Protein AF-A0A679J8T5-F1 (afdb_monomer)

Solvent-accessible surface area (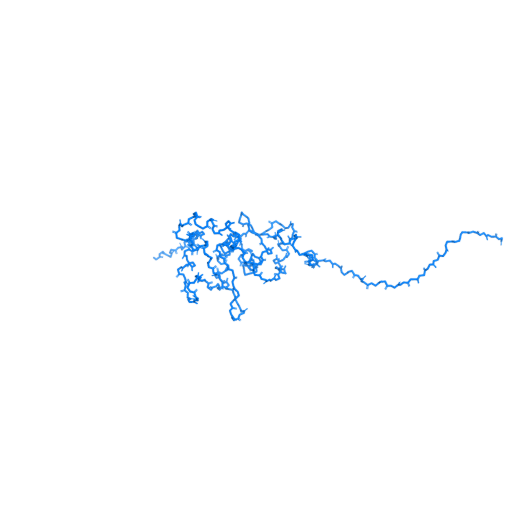backbone atoms only — not comparable to full-atom values): 11508 Å² total; per-residue (Å²): 138,82,83,74,78,74,72,78,72,79,72,47,70,58,54,50,41,39,46,34,57,69,54,55,78,88,64,75,95,88,48,36,34,34,80,48,49,71,68,56,34,34,76,39,33,49,57,52,38,51,31,37,72,69,20,26,29,41,73,41,76,37,93,85,69,83,47,47,29,45,28,45,29,74,34,26,51,30,45,48,74,66,38,54,69,64,16,48,57,46,48,74,66,63,77,41,73,75,62,46,90,72,78,71,58,60,70,74,60,24,66,53,28,33,88,89,48,92,35,46,49,46,86,41,69,68,34,36,79,42,16,71,56,50,44,49,18,37,35,42,42,47,26,40,73,57,98,62,30,36,28,52,27,74,74,48,78,77,71,50,102,61,79,60,93,71,63,91,76,60,74,85,78,84,86,75,85,80,84,89,83,88,79,83,90,77,82,87,82,83,134

Sequence (191 aa):
MRRGLAVRQKSTKLEFLKHIVASTQTGPDVFSTVMTSDDYARDHVQMICESLQLGLTRLYRNQDGYGYEVRITRAGKLLAFGEIEAAAAVLDSGRGITRLAGDPPEGALGTLLAPGSKGISLYGIAARQHAPEMIRGVATGHLSVADGVIQASRLLERGTGLGGWGDVGGLARPSSLPSSRSPRHVSARKP

pLDDT: mean 70.28, std 19.75, range [32.19, 92.38]

Mean predicted aligned error: 13.96 Å

Structure (mmCIF, N/CA/C/O backbone):
data_AF-A0A679J8T5-F1
#
_entry.id   AF-A0A679J8T5-F1
#
loop_
_atom_site.group_PDB
_atom_site.id
_atom_site.type_symbol
_atom_site.label_atom_id
_atom_site.label_alt_id
_atom_site.label_comp_id
_atom_site.label_asym_id
_atom_site.label_entity_id
_atom_site.label_seq_id
_atom_site.pdbx_PDB_ins_code
_atom_site.Cartn_x
_atom_site.Cartn_y
_atom_site.Cartn_z
_atom_site.occupancy
_atom_site.B_iso_or_equiv
_atom_site.auth_seq_id
_atom_site.auth_comp_id
_atom_site.auth_asym_id
_atom_site.auth_atom_id
_atom_site.pdbx_PDB_model_num
ATOM 1 N N . MET A 1 1 ? 25.164 27.082 18.389 1.00 35.12 1 MET A N 1
ATOM 2 C CA . MET A 1 1 ? 24.097 26.738 17.422 1.00 35.12 1 MET A CA 1
ATOM 3 C C . MET A 1 1 ? 24.284 25.296 16.959 1.00 35.12 1 MET A C 1
ATOM 5 O O . MET A 1 1 ? 25.093 25.046 16.078 1.00 35.12 1 MET A O 1
ATOM 9 N N . ARG A 1 2 ? 23.620 24.323 17.597 1.00 34.84 2 ARG A N 1
ATOM 10 C CA . ARG A 1 2 ? 23.639 22.920 17.150 1.00 34.84 2 ARG A CA 1
ATOM 11 C C . ARG A 1 2 ? 22.399 22.692 16.292 1.00 34.84 2 ARG A C 1
ATOM 13 O O . ARG A 1 2 ? 21.292 22.690 16.817 1.00 34.84 2 ARG A O 1
ATOM 20 N N . ARG A 1 3 ? 22.587 22.559 14.975 1.00 38.00 3 ARG A N 1
ATOM 21 C CA . ARG A 1 3 ? 21.550 22.060 14.064 1.00 38.00 3 ARG A CA 1
ATOM 22 C C . ARG A 1 3 ? 21.208 20.645 14.522 1.00 38.00 3 ARG A C 1
ATOM 24 O O . ARG A 1 3 ? 22.041 19.750 14.409 1.00 38.00 3 ARG A O 1
ATOM 31 N N . GLY A 1 4 ? 20.024 20.478 15.103 1.00 35.28 4 GLY A N 1
ATOM 32 C CA . GLY A 1 4 ? 19.472 19.165 15.387 1.00 35.28 4 GLY A CA 1
ATOM 33 C C . GLY A 1 4 ? 19.352 18.416 14.070 1.00 35.28 4 GLY A C 1
ATOM 34 O O . GLY A 1 4 ? 18.580 18.811 13.200 1.00 35.28 4 GLY A O 1
ATOM 35 N N . LEU A 1 5 ? 20.156 17.367 13.913 1.00 36.28 5 LEU A N 1
ATOM 36 C CA . LEU A 1 5 ? 19.861 16.282 12.992 1.00 36.28 5 LEU A CA 1
ATOM 37 C C . LEU A 1 5 ? 18.463 15.799 13.368 1.00 36.28 5 LEU A C 1
ATOM 39 O O . LEU A 1 5 ? 18.298 15.123 14.383 1.00 36.28 5 LEU A O 1
ATOM 43 N N . ALA A 1 6 ? 17.457 16.219 12.603 1.00 36.62 6 ALA A N 1
ATOM 44 C CA . ALA A 1 6 ? 16.133 15.641 12.678 1.00 36.62 6 ALA A CA 1
ATOM 45 C C . ALA A 1 6 ? 16.312 14.166 12.328 1.00 36.62 6 ALA A C 1
ATOM 47 O O . ALA A 1 6 ? 16.447 13.793 11.162 1.00 36.62 6 ALA A O 1
ATOM 48 N N . VAL A 1 7 ? 16.417 13.333 13.362 1.00 39.00 7 VAL A N 1
ATOM 49 C CA . VAL A 1 7 ? 16.260 11.893 13.241 1.00 39.00 7 VAL A CA 1
ATOM 50 C C . VAL A 1 7 ? 14.924 11.738 12.531 1.00 39.00 7 VAL A C 1
ATOM 52 O O . VAL A 1 7 ? 13.900 12.094 13.108 1.00 39.00 7 VAL A O 1
ATOM 55 N N . ARG A 1 8 ? 14.939 11.327 11.252 1.00 42.53 8 ARG A N 1
ATOM 56 C CA . ARG A 1 8 ? 13.727 10.957 10.511 1.00 42.53 8 ARG A CA 1
ATOM 57 C C . ARG A 1 8 ? 13.027 9.927 11.386 1.00 42.53 8 ARG A C 1
ATOM 59 O O . ARG A 1 8 ? 13.454 8.774 11.440 1.00 42.53 8 ARG A O 1
ATOM 66 N N . GLN A 1 9 ? 12.034 10.372 12.147 1.00 42.94 9 GLN A N 1
ATOM 67 C CA . GLN A 1 9 ? 11.269 9.515 13.027 1.00 42.94 9 GLN A CA 1
ATOM 68 C C . GLN A 1 9 ? 10.605 8.514 12.087 1.00 42.94 9 GLN A C 1
ATOM 70 O O . GLN A 1 9 ? 9.872 8.908 11.179 1.00 42.94 9 GLN A O 1
ATOM 75 N N . LYS A 1 10 ? 10.986 7.236 12.190 1.00 54.75 10 LYS A N 1
ATOM 76 C CA . LYS A 1 10 ? 10.365 6.181 11.390 1.00 54.75 10 LYS A CA 1
ATOM 77 C C . LYS A 1 10 ? 8.907 6.139 11.819 1.00 54.75 10 LYS A C 1
ATOM 79 O O . LYS A 1 10 ? 8.613 5.599 12.881 1.00 54.75 10 LYS A O 1
ATOM 84 N N . SER A 1 11 ? 8.039 6.765 11.031 1.00 60.69 11 SER A N 1
ATOM 85 C CA . SER A 1 11 ? 6.612 6.764 11.302 1.00 60.69 11 SER A CA 1
ATOM 86 C C . SER A 1 11 ? 6.136 5.317 11.305 1.00 60.69 11 SER A C 1
ATOM 88 O O . SER A 1 11 ? 6.436 4.543 10.393 1.00 60.69 11 SER A O 1
ATOM 90 N N . THR A 1 12 ? 5.464 4.917 12.375 1.00 79.81 12 THR A N 1
ATOM 91 C CA . THR A 1 12 ? 4.816 3.608 12.422 1.00 79.81 12 THR A CA 1
ATOM 92 C C . THR A 1 12 ? 3.634 3.593 11.455 1.00 79.81 12 THR A C 1
ATOM 94 O O . THR A 1 12 ? 3.041 4.628 11.153 1.00 79.81 12 THR A O 1
ATOM 97 N N . LYS A 1 13 ? 3.216 2.408 10.997 1.00 80.19 13 LYS A N 1
ATOM 98 C CA . LYS A 1 13 ? 2.017 2.269 10.150 1.00 80.19 13 LYS A CA 1
ATOM 99 C C . LYS A 1 13 ? 0.784 2.921 10.788 1.00 80.19 13 LYS A C 1
ATOM 101 O O . LYS A 1 13 ? -0.021 3.524 10.089 1.00 80.19 13 LYS A O 1
ATOM 106 N N . LEU A 1 14 ? 0.664 2.847 12.114 1.00 83.12 14 LEU A N 1
ATOM 107 C CA . LEU A 1 14 ? -0.407 3.500 12.862 1.00 83.12 14 LEU A CA 1
ATOM 108 C C . LEU A 1 14 ? -0.305 5.030 12.803 1.00 83.12 14 LEU A C 1
ATOM 110 O O . LEU A 1 14 ? -1.309 5.695 12.570 1.00 83.12 14 LEU A O 1
ATOM 114 N N . GLU A 1 15 ? 0.887 5.593 12.996 1.00 82.44 15 GLU A N 1
ATOM 115 C CA . GLU A 1 15 ? 1.118 7.038 12.871 1.00 82.44 15 GLU A CA 1
ATOM 116 C C . GLU A 1 15 ? 0.846 7.535 11.451 1.00 82.44 15 GLU A C 1
ATOM 118 O O . GLU A 1 15 ? 0.237 8.586 11.289 1.00 82.44 15 GLU A O 1
ATOM 123 N N . PHE A 1 16 ? 1.206 6.756 10.431 1.00 83.19 16 PHE A N 1
ATOM 124 C CA . PHE A 1 16 ? 0.874 7.056 9.042 1.00 83.19 16 PHE A CA 1
ATOM 125 C C . PHE A 1 16 ? -0.638 7.089 8.798 1.00 83.19 16 PHE A C 1
ATOM 127 O O . PHE A 1 16 ? -1.145 8.030 8.191 1.00 83.19 16 PHE A O 1
ATOM 134 N N . LEU A 1 17 ? -1.384 6.108 9.316 1.00 83.62 17 LEU A N 1
ATOM 135 C CA . LEU A 1 17 ? -2.846 6.110 9.213 1.00 83.62 17 LEU A CA 1
ATOM 136 C C . LEU A 1 17 ? -3.459 7.301 9.958 1.00 83.62 17 LEU A C 1
ATOM 138 O O . LEU A 1 17 ? -4.325 7.976 9.409 1.00 83.62 17 LEU A O 1
ATOM 142 N N . LYS A 1 18 ? -2.980 7.606 11.169 1.00 82.62 18 LYS A N 1
ATOM 143 C CA . LYS A 1 18 ? -3.406 8.789 11.935 1.00 82.62 18 LYS A CA 1
ATOM 144 C C . LYS A 1 18 ? -3.094 10.088 11.193 1.00 82.62 18 LYS A C 1
ATOM 146 O O . LYS A 1 18 ? -3.930 10.984 11.179 1.00 82.62 18 LYS A O 1
ATOM 151 N N . HIS A 1 19 ? -1.938 10.168 10.538 1.00 80.00 19 HIS A N 1
ATOM 152 C CA . HIS A 1 19 ? -1.570 11.299 9.697 1.00 80.00 19 HIS A CA 1
ATOM 153 C C . HIS A 1 19 ? -2.546 11.458 8.526 1.00 80.00 19 HIS A C 1
ATOM 155 O O . HIS A 1 19 ? -3.042 12.559 8.332 1.00 80.00 19 HIS A O 1
ATOM 161 N N . ILE A 1 20 ? -2.890 10.381 7.804 1.00 77.31 20 ILE A N 1
ATOM 162 C CA . ILE A 1 20 ? -3.887 10.437 6.714 1.00 77.31 20 ILE A CA 1
ATOM 163 C C . ILE A 1 20 ? -5.265 10.884 7.222 1.00 77.31 20 ILE A C 1
ATOM 165 O O . ILE A 1 20 ? -5.981 11.611 6.537 1.00 77.31 20 ILE A O 1
ATOM 169 N N . VAL A 1 21 ? -5.661 10.438 8.418 1.00 78.12 21 VAL A N 1
ATOM 170 C CA . VAL A 1 21 ? -6.915 10.880 9.044 1.00 78.12 21 VAL A CA 1
ATOM 171 C C . VAL A 1 21 ? -6.871 12.376 9.355 1.00 78.12 21 VAL A C 1
ATOM 173 O O . VAL A 1 21 ? -7.859 13.062 9.114 1.00 78.12 21 VAL A O 1
ATOM 176 N N . ALA A 1 22 ? -5.743 12.875 9.865 1.00 73.56 22 ALA A N 1
ATOM 177 C CA . ALA A 1 22 ? -5.571 14.266 10.274 1.00 73.56 22 ALA A CA 1
ATOM 178 C C . ALA A 1 22 ? -5.347 15.244 9.105 1.00 73.56 22 ALA A C 1
ATOM 180 O O . ALA A 1 22 ? -5.683 16.419 9.219 1.00 73.56 22 ALA A O 1
ATOM 181 N N . SER A 1 23 ? -4.782 14.790 7.985 1.00 65.50 23 SER A N 1
ATOM 182 C CA . SER A 1 23 ? -4.353 15.625 6.852 1.00 65.50 23 SER A CA 1
ATOM 183 C C . SER A 1 23 ? -5.476 16.049 5.894 1.00 65.50 23 SER A C 1
ATOM 185 O O . SER A 1 23 ? -5.203 16.427 4.757 1.00 65.50 23 SER A O 1
ATOM 187 N N . THR A 1 24 ? -6.740 15.959 6.297 1.00 57.00 24 THR A N 1
ATOM 188 C CA . THR A 1 24 ? -7.894 16.163 5.412 1.00 57.00 24 THR A CA 1
ATOM 189 C C . THR A 1 24 ? -7.991 17.574 4.822 1.00 57.00 24 THR A C 1
ATOM 191 O O . THR A 1 24 ? -8.198 18.540 5.553 1.00 57.00 24 THR A O 1
ATOM 194 N N . GLN A 1 25 ? -7.991 17.664 3.485 1.00 49.19 25 GLN A N 1
ATOM 195 C CA . GLN A 1 25 ? -8.663 18.724 2.724 1.00 49.19 25 GLN A CA 1
ATOM 196 C C . GLN A 1 25 ? -9.747 18.092 1.825 1.00 49.19 25 GLN A C 1
ATOM 198 O O . GLN A 1 25 ? -9.451 17.449 0.828 1.00 49.19 25 GLN A O 1
ATOM 203 N N . THR A 1 26 ? -11.000 18.253 2.266 1.00 48.56 26 THR A N 1
ATOM 204 C CA . THR A 1 26 ? -12.304 18.168 1.565 1.00 48.56 26 THR A CA 1
ATOM 205 C C . THR A 1 26 ? -12.575 17.107 0.476 1.00 48.56 26 THR A C 1
ATOM 207 O O . THR A 1 26 ? -12.096 17.185 -0.649 1.00 48.56 26 THR A O 1
ATOM 210 N N . GLY A 1 27 ? -13.542 16.235 0.791 1.00 45.44 27 GLY A N 1
ATOM 211 C CA . GLY A 1 27 ? -14.351 15.342 -0.057 1.00 45.44 27 GLY A CA 1
ATOM 212 C C . GLY A 1 27 ? -15.390 14.645 0.852 1.00 45.44 27 GLY A C 1
ATOM 213 O O . GLY A 1 27 ? -15.185 14.681 2.063 1.00 45.44 27 GLY A O 1
ATOM 214 N N . PRO A 1 28 ? -16.506 14.069 0.349 1.00 43.44 28 PRO A N 1
ATOM 215 C CA . PRO A 1 28 ? -17.665 13.674 1.170 1.00 43.44 28 PRO A CA 1
ATOM 216 C C . PRO A 1 28 ? -17.248 12.849 2.395 1.00 43.44 28 PRO A C 1
ATOM 218 O O . PRO A 1 28 ? -16.445 11.928 2.237 1.00 43.44 28 PRO A O 1
ATOM 221 N N . ASP A 1 29 ? -17.820 13.174 3.568 1.00 48.09 29 ASP A N 1
ATOM 222 C CA . ASP A 1 29 ? -17.488 12.779 4.966 1.00 48.09 29 ASP A CA 1
ATOM 223 C C . ASP A 1 29 ? -17.110 11.304 5.239 1.00 48.09 29 ASP A C 1
ATOM 225 O O . ASP A 1 29 ? -16.696 10.917 6.334 1.00 48.09 29 ASP A O 1
ATOM 229 N N . VAL A 1 30 ? -17.219 10.438 4.242 1.00 52.00 30 VAL A N 1
ATOM 230 C CA . VAL A 1 30 ? -16.973 9.005 4.320 1.00 52.00 30 VAL A CA 1
ATOM 231 C C . VAL A 1 30 ? -15.474 8.658 4.251 1.00 52.00 30 VAL A C 1
ATOM 233 O O . VAL A 1 30 ? -15.060 7.683 4.886 1.00 52.00 30 VAL A O 1
ATOM 236 N N . PHE A 1 31 ? -14.609 9.455 3.601 1.00 51.41 31 PHE A N 1
ATOM 237 C CA . PHE A 1 31 ? -13.182 9.117 3.399 1.00 51.41 31 PHE A CA 1
ATOM 238 C C . PHE A 1 31 ? -12.220 10.289 3.677 1.00 51.41 31 PHE A C 1
ATOM 240 O O . PHE A 1 31 ? -12.396 11.369 3.132 1.00 51.41 31 PHE A O 1
ATOM 247 N N . SER A 1 32 ? -11.180 10.054 4.491 1.00 55.78 32 SER A N 1
ATOM 248 C CA . SER A 1 32 ? -10.075 11.011 4.704 1.00 55.78 32 SER A CA 1
ATOM 249 C C . SER A 1 32 ? -8.983 10.779 3.662 1.00 55.78 32 SER A C 1
ATOM 251 O O . SER A 1 32 ? -8.737 9.625 3.285 1.00 55.78 32 SER A O 1
ATOM 253 N N . THR A 1 33 ? -8.336 11.844 3.189 1.00 59.12 33 THR A N 1
ATOM 254 C CA . THR A 1 33 ? -7.433 11.767 2.039 1.00 59.12 33 THR A CA 1
ATOM 255 C C . THR A 1 33 ? -6.090 12.458 2.277 1.00 59.12 33 THR A C 1
ATOM 257 O O . THR A 1 33 ? -5.983 13.426 3.029 1.00 59.12 33 THR A O 1
ATOM 260 N N . VAL A 1 34 ? -5.051 11.928 1.627 1.00 62.09 34 VAL A N 1
ATOM 261 C CA . VAL A 1 34 ? -3.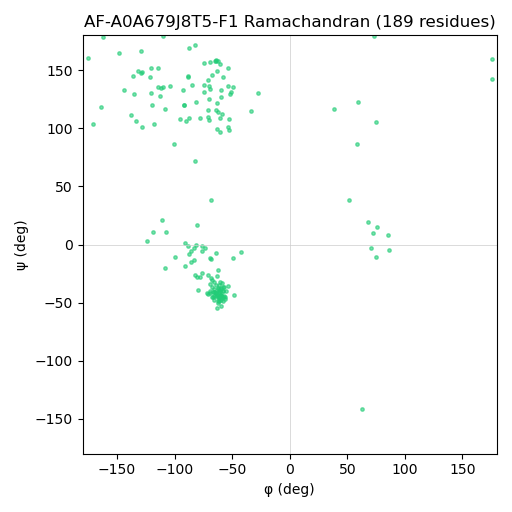758 12.586 1.419 1.00 62.09 34 VAL A CA 1
ATOM 262 C C . VAL A 1 34 ? -3.547 12.705 -0.080 1.00 62.09 34 VAL A C 1
ATOM 264 O O . VAL A 1 34 ? -3.461 11.694 -0.787 1.00 62.09 34 VAL A O 1
ATOM 267 N N . MET A 1 35 ? -3.408 13.938 -0.559 1.00 60.03 35 MET A N 1
ATOM 268 C CA . MET A 1 35 ? -2.901 14.183 -1.901 1.00 60.03 35 MET A CA 1
ATOM 269 C C . MET A 1 35 ? -1.409 13.838 -1.913 1.00 60.03 35 MET A C 1
ATOM 271 O O . MET A 1 35 ? -0.619 14.444 -1.188 1.00 60.03 35 MET A O 1
ATOM 275 N N . THR A 1 36 ? -1.012 12.825 -2.683 1.00 63.53 36 THR A N 1
ATOM 276 C CA . THR A 1 36 ? 0.391 12.405 -2.730 1.00 63.53 36 THR A CA 1
ATOM 277 C C . THR A 1 36 ? 1.104 13.167 -3.835 1.00 63.53 36 THR A C 1
ATOM 279 O O . THR A 1 36 ? 0.902 12.871 -5.011 1.00 63.53 36 THR A O 1
ATOM 282 N N . SER A 1 37 ? 1.949 14.136 -3.470 1.00 68.94 37 SER A N 1
ATOM 283 C CA . SER A 1 37 ? 3.009 14.578 -4.379 1.00 68.94 37 SER A CA 1
ATOM 284 C C . SER A 1 37 ? 3.988 13.427 -4.611 1.00 68.94 37 SER A C 1
ATOM 286 O O . SER A 1 37 ? 4.106 12.525 -3.772 1.00 68.94 37 SER A O 1
ATOM 288 N N . ASP A 1 38 ? 4.729 13.469 -5.717 1.00 73.31 38 ASP A N 1
ATOM 289 C CA . ASP A 1 38 ? 5.769 12.475 -5.977 1.00 73.31 38 ASP A CA 1
ATOM 290 C C . ASP A 1 38 ? 6.779 12.405 -4.824 1.00 73.31 38 ASP A C 1
ATOM 292 O O . ASP A 1 38 ? 7.155 11.316 -4.406 1.00 73.31 38 ASP A O 1
ATOM 296 N N . ASP A 1 39 ? 7.1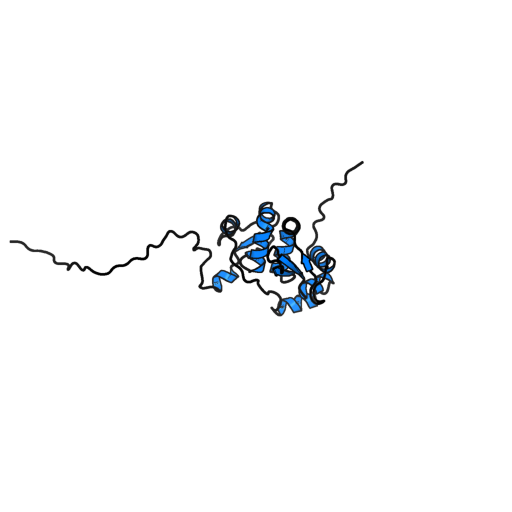68 13.539 -4.239 1.00 77.19 39 ASP A N 1
ATOM 297 C CA . ASP A 1 39 ? 8.110 13.565 -3.113 1.00 77.19 39 ASP A CA 1
ATOM 298 C C . ASP A 1 39 ? 7.547 12.895 -1.857 1.00 77.19 39 ASP A C 1
ATOM 300 O O . ASP A 1 39 ? 8.240 12.106 -1.210 1.00 77.19 39 ASP A O 1
ATOM 304 N N . TYR A 1 40 ? 6.267 13.127 -1.550 1.00 77.75 40 TYR A N 1
ATOM 305 C CA . TYR A 1 40 ? 5.603 12.437 -0.448 1.00 77.75 40 TYR A CA 1
ATOM 306 C C . TYR A 1 40 ? 5.565 10.924 -0.691 1.00 77.75 40 TYR A C 1
ATOM 308 O O . TYR A 1 40 ? 5.906 10.143 0.202 1.00 77.75 40 TYR A O 1
ATOM 316 N N . ALA A 1 41 ? 5.213 10.509 -1.914 1.00 81.19 41 ALA A N 1
ATOM 317 C CA . ALA A 1 41 ? 5.187 9.109 -2.318 1.00 81.19 41 ALA A CA 1
ATOM 318 C C . ALA A 1 41 ? 6.569 8.449 -2.190 1.00 81.19 41 ALA A C 1
ATOM 320 O O . ALA A 1 41 ? 6.668 7.351 -1.646 1.00 81.19 41 ALA A O 1
ATOM 321 N N . ARG A 1 42 ? 7.644 9.128 -2.610 1.00 84.56 42 ARG A N 1
ATOM 322 C CA . ARG A 1 42 ? 9.030 8.644 -2.472 1.00 84.56 42 ARG A CA 1
ATOM 323 C C . ARG A 1 42 ? 9.433 8.450 -1.016 1.00 84.56 42 ARG A C 1
ATOM 325 O O . ARG A 1 42 ? 10.087 7.461 -0.687 1.00 84.56 42 ARG A O 1
ATOM 332 N N . ASP A 1 43 ? 9.039 9.371 -0.143 1.00 84.19 43 ASP A N 1
ATOM 333 C CA . ASP A 1 43 ? 9.387 9.311 1.276 1.00 84.19 43 ASP A CA 1
ATOM 334 C C . ASP A 1 43 ? 8.569 8.284 2.069 1.00 84.19 43 ASP A C 1
ATOM 336 O O . ASP A 1 43 ? 9.055 7.776 3.081 1.00 84.19 43 ASP A O 1
ATOM 340 N N . HIS A 1 44 ? 7.365 7.946 1.598 1.00 85.81 44 HIS A N 1
ATOM 341 C CA . HIS A 1 44 ? 6.399 7.111 2.323 1.00 85.81 44 HIS A CA 1
ATOM 342 C C . HIS A 1 44 ? 6.046 5.809 1.584 1.00 85.81 44 HIS A C 1
ATOM 344 O O . HIS A 1 44 ? 5.129 5.101 2.004 1.00 85.81 44 HIS A O 1
ATOM 350 N N . VAL A 1 45 ? 6.785 5.456 0.522 1.00 89.12 45 VAL A N 1
ATOM 351 C CA . VAL A 1 45 ? 6.501 4.319 -0.378 1.00 89.12 45 VAL A CA 1
ATOM 352 C C . VAL A 1 45 ? 6.218 3.020 0.371 1.00 89.12 45 VAL A C 1
ATOM 354 O O . VAL A 1 45 ? 5.246 2.336 0.069 1.00 89.12 45 VAL A O 1
ATOM 357 N N . GLN A 1 46 ? 7.009 2.710 1.401 1.00 90.31 46 GLN A N 1
ATOM 358 C CA . GLN A 1 46 ? 6.829 1.501 2.198 1.00 90.31 46 GLN A CA 1
ATOM 359 C C . GLN A 1 46 ? 5.445 1.472 2.866 1.00 90.31 46 GLN A C 1
ATOM 361 O O . GLN A 1 46 ? 4.697 0.509 2.713 1.00 90.31 46 GLN A O 1
ATOM 366 N N . MET A 1 47 ? 5.086 2.537 3.587 1.00 89.25 47 MET A N 1
ATOM 367 C CA . MET A 1 47 ? 3.827 2.603 4.333 1.00 89.25 47 MET A CA 1
ATOM 368 C C . MET A 1 47 ? 2.620 2.639 3.395 1.00 89.25 47 MET A C 1
ATOM 370 O O . MET A 1 47 ? 1.604 1.999 3.674 1.00 89.25 47 MET A O 1
ATOM 374 N N . ILE A 1 48 ? 2.742 3.327 2.256 1.00 89.44 48 ILE A N 1
ATOM 375 C CA . ILE A 1 48 ? 1.698 3.360 1.229 1.00 89.44 48 ILE A CA 1
ATOM 376 C C . ILE A 1 48 ? 1.486 1.952 0.659 1.00 89.44 48 ILE A C 1
ATOM 378 O O . ILE A 1 48 ? 0.375 1.435 0.736 1.00 89.44 48 ILE A O 1
ATOM 382 N N . CYS A 1 49 ? 2.535 1.292 0.165 1.00 90.81 49 CYS A N 1
ATOM 383 C CA . CYS A 1 49 ? 2.428 -0.041 -0.430 1.00 90.81 49 CYS A CA 1
ATOM 384 C C . CYS A 1 49 ? 1.900 -1.087 0.568 1.00 90.81 49 CYS A C 1
ATOM 386 O O . CYS A 1 49 ? 0.998 -1.855 0.239 1.00 90.81 49 CYS A O 1
ATOM 388 N N . GLU A 1 50 ? 2.395 -1.096 1.808 1.00 90.56 50 GLU A N 1
ATOM 389 C CA . GLU A 1 50 ? 1.907 -2.025 2.832 1.00 90.56 50 GLU A CA 1
ATOM 390 C C . GLU A 1 50 ? 0.445 -1.758 3.222 1.00 90.56 50 GLU A C 1
ATOM 392 O O . GLU A 1 50 ? -0.328 -2.696 3.411 1.00 90.56 50 GLU A O 1
ATOM 397 N N . SER A 1 51 ? 0.042 -0.490 3.359 1.00 89.88 51 SER A N 1
ATOM 398 C CA . SER A 1 51 ? -1.343 -0.148 3.713 1.00 89.88 51 SER A CA 1
ATOM 399 C C . SER A 1 51 ? -2.334 -0.466 2.588 1.00 89.88 51 SER A C 1
ATOM 401 O O . SER A 1 51 ? -3.447 -0.905 2.883 1.00 89.88 51 SER A O 1
ATOM 403 N N . LEU A 1 52 ? -1.918 -0.324 1.323 1.00 89.38 52 LEU A N 1
ATOM 404 C CA . LEU A 1 52 ? -2.693 -0.739 0.151 1.00 89.38 52 LEU A CA 1
ATOM 405 C C . LEU A 1 52 ? -2.863 -2.261 0.104 1.00 89.38 52 LEU A C 1
ATOM 407 O O . LEU A 1 52 ? -3.983 -2.745 -0.045 1.00 89.38 52 LEU A O 1
ATOM 411 N N . GLN A 1 53 ? -1.775 -3.017 0.292 1.00 88.62 53 GLN A N 1
ATOM 412 C CA . GLN A 1 53 ? -1.796 -4.485 0.310 1.00 88.62 53 GLN A CA 1
ATOM 413 C C . GLN A 1 53 ? -2.744 -5.036 1.387 1.00 88.62 53 GLN A C 1
ATOM 415 O O . GLN A 1 53 ? -3.417 -6.041 1.165 1.00 88.62 53 GLN A O 1
ATOM 420 N N . LEU A 1 54 ? -2.805 -4.368 2.542 1.00 87.44 54 LEU A N 1
ATOM 421 C CA . LEU A 1 54 ? -3.670 -4.731 3.666 1.00 87.44 54 LEU A CA 1
ATOM 422 C C . LEU A 1 54 ? -5.107 -4.198 3.533 1.00 87.44 54 LEU A C 1
ATOM 424 O O . LEU A 1 54 ? -5.929 -4.452 4.407 1.00 87.44 54 LEU A O 1
ATOM 428 N N . GLY A 1 55 ? -5.430 -3.429 2.486 1.00 86.88 55 GLY A N 1
ATOM 429 C CA . GLY A 1 55 ? -6.757 -2.827 2.310 1.00 86.88 55 GLY A CA 1
ATOM 430 C C . GLY A 1 55 ? -7.099 -1.729 3.328 1.00 86.88 55 GLY A C 1
ATOM 431 O O . GLY A 1 55 ? -8.272 -1.396 3.517 1.00 86.88 55 GLY A O 1
ATOM 432 N N . LEU A 1 56 ? -6.095 -1.152 3.993 1.00 87.38 56 LEU A N 1
ATOM 433 C CA . LEU A 1 56 ? -6.250 -0.058 4.964 1.00 87.38 56 LEU A CA 1
ATOM 434 C C . LEU A 1 56 ? -6.345 1.306 4.279 1.00 87.38 56 LEU A C 1
ATOM 436 O O . LEU A 1 56 ? -6.948 2.240 4.806 1.00 87.38 56 LEU A O 1
ATOM 440 N N . THR A 1 57 ? -5.769 1.411 3.088 1.00 87.94 57 THR A N 1
ATOM 441 C CA . THR A 1 57 ? -5.874 2.571 2.206 1.00 87.94 57 THR A CA 1
ATOM 442 C C . THR A 1 57 ? -6.289 2.122 0.807 1.00 87.94 57 THR A C 1
ATOM 444 O O . THR A 1 57 ? -6.293 0.933 0.483 1.00 87.94 57 THR A O 1
ATOM 447 N N . ARG A 1 58 ? -6.690 3.081 -0.024 1.00 86.56 58 ARG A N 1
ATOM 448 C CA . ARG A 1 58 ? -7.006 2.906 -1.441 1.00 86.56 58 ARG A CA 1
ATOM 449 C C . ARG A 1 58 ? -6.392 4.038 -2.237 1.00 86.56 58 ARG A C 1
ATOM 451 O O . ARG A 1 58 ? -6.363 5.175 -1.775 1.00 86.56 58 ARG A O 1
ATOM 458 N N . LEU A 1 59 ? -5.954 3.719 -3.444 1.00 85.12 59 LEU A N 1
ATOM 459 C CA . LEU A 1 59 ? -5.471 4.704 -4.394 1.00 85.12 59 LEU A CA 1
ATOM 460 C C . LEU A 1 59 ? -6.634 5.135 -5.293 1.00 85.12 59 LEU A C 1
ATOM 462 O O . LEU A 1 59 ? -7.367 4.287 -5.794 1.00 85.12 59 LEU A O 1
ATOM 466 N N . TYR A 1 60 ? -6.802 6.436 -5.492 1.00 80.38 60 TYR A N 1
ATOM 467 C CA . TYR A 1 60 ? -7.757 7.019 -6.431 1.00 80.38 60 TYR A CA 1
ATOM 468 C C . TYR A 1 60 ? -7.003 7.875 -7.437 1.00 80.38 60 TYR A C 1
ATOM 470 O O . TYR A 1 60 ? -6.020 8.528 -7.094 1.00 80.38 60 TYR A O 1
ATOM 478 N N . ARG A 1 61 ? -7.457 7.879 -8.689 1.00 74.06 61 ARG A N 1
ATOM 479 C CA . ARG A 1 61 ? -6.941 8.818 -9.684 1.00 74.06 61 ARG A CA 1
ATOM 480 C C . ARG A 1 61 ? -7.514 10.202 -9.379 1.00 74.06 61 ARG A C 1
ATOM 482 O O . ARG A 1 61 ? -8.721 10.317 -9.165 1.00 74.06 61 ARG A O 1
ATOM 489 N N . ASN A 1 62 ? -6.662 11.224 -9.339 1.00 70.56 62 ASN A N 1
ATOM 490 C CA . ASN A 1 62 ? -7.124 12.602 -9.192 1.00 70.56 62 ASN A CA 1
ATOM 491 C C . ASN A 1 62 ? -7.989 12.995 -10.409 1.00 70.56 62 ASN A C 1
ATOM 493 O O . ASN A 1 62 ? -7.758 12.497 -11.514 1.00 70.56 62 ASN A O 1
ATOM 497 N N . GLN A 1 63 ? -8.967 13.881 -10.210 1.00 64.88 63 GLN A N 1
ATOM 498 C CA . GLN A 1 63 ? -9.888 14.359 -11.249 1.00 64.88 63 GLN A CA 1
ATOM 499 C C . GLN A 1 63 ? -9.143 15.016 -12.418 1.00 64.88 63 GLN A C 1
ATOM 501 O O . GLN A 1 63 ? -9.528 14.829 -13.569 1.00 64.88 63 GLN A O 1
ATOM 506 N N . ASP A 1 64 ? -8.016 15.670 -12.134 1.00 62.78 64 ASP A N 1
ATOM 507 C CA . ASP A 1 64 ? -7.169 16.311 -13.145 1.00 62.78 64 ASP A CA 1
ATOM 508 C C . ASP A 1 64 ? -6.321 15.311 -13.949 1.00 62.78 64 ASP A C 1
ATOM 510 O O . ASP A 1 64 ? -5.615 15.688 -14.877 1.00 62.78 64 ASP A O 1
ATOM 514 N N . GLY A 1 65 ? -6.333 14.022 -13.595 1.00 56.97 65 GLY A N 1
ATOM 515 C CA . GLY A 1 65 ? -5.639 12.961 -14.329 1.00 56.97 65 GLY A CA 1
ATOM 516 C C . GLY A 1 65 ? -4.115 12.912 -14.157 1.00 56.97 65 GLY A C 1
ATOM 517 O O . GLY A 1 65 ? -3.525 11.894 -14.530 1.00 56.97 65 GLY A O 1
ATOM 518 N N . TYR A 1 66 ? -3.504 13.940 -13.556 1.00 54.69 66 TYR A N 1
ATOM 519 C CA . TYR A 1 66 ? -2.049 14.102 -13.382 1.00 54.69 66 TYR A CA 1
ATOM 520 C C . TYR A 1 66 ? -1.472 13.523 -12.081 1.00 54.69 66 TYR A C 1
ATOM 522 O O . TYR A 1 66 ? -0.274 13.634 -11.841 1.00 54.69 66 TYR A O 1
ATOM 530 N N . GLY A 1 67 ? -2.287 12.897 -11.229 1.00 67.50 67 GLY A N 1
ATOM 531 C CA . GLY A 1 67 ? -1.807 12.372 -9.953 1.00 67.50 67 GLY A CA 1
ATOM 532 C C . GLY A 1 67 ? -2.734 11.349 -9.316 1.00 67.50 67 GLY A C 1
ATOM 533 O O . GLY A 1 67 ? -3.809 11.035 -9.836 1.00 67.50 67 GLY A O 1
ATOM 534 N N . TYR A 1 68 ? -2.298 10.841 -8.168 1.00 72.12 68 TYR A N 1
ATOM 535 C CA . TYR A 1 68 ? -3.054 9.903 -7.353 1.00 72.12 68 TYR A CA 1
ATOM 536 C C . TYR A 1 68 ? -3.301 10.480 -5.965 1.00 72.12 68 TYR A C 1
ATOM 538 O O . TYR A 1 68 ? -2.532 11.288 -5.448 1.00 72.12 68 TYR A O 1
ATOM 546 N N . GLU A 1 69 ? -4.393 10.039 -5.366 1.00 79.94 69 GLU A N 1
ATOM 547 C CA . GLU A 1 69 ? -4.784 10.371 -4.010 1.00 79.94 69 GLU A CA 1
ATOM 548 C C . GLU A 1 69 ? -4.876 9.081 -3.199 1.00 79.94 69 GLU A C 1
ATOM 550 O O . GLU A 1 69 ? -5.514 8.110 -3.618 1.00 79.94 69 GLU A O 1
ATOM 555 N N . VAL A 1 70 ? -4.239 9.061 -2.029 1.00 82.69 70 VAL A N 1
ATOM 556 C CA . VAL A 1 70 ? -4.357 7.948 -1.087 1.00 82.69 70 VAL A CA 1
ATOM 557 C C . VAL A 1 70 ? -5.490 8.271 -0.124 1.00 82.69 70 VAL A C 1
ATOM 559 O O . VAL A 1 70 ? -5.448 9.263 0.601 1.00 82.69 70 VAL A O 1
ATOM 562 N N . ARG A 1 71 ? -6.515 7.421 -0.102 1.00 83.50 71 ARG A N 1
ATOM 563 C CA . ARG A 1 71 ? -7.678 7.549 0.782 1.00 83.50 71 ARG A CA 1
ATOM 564 C C . ARG A 1 71 ? -7.685 6.433 1.812 1.00 83.50 71 ARG A C 1
ATOM 566 O O . ARG A 1 71 ? -7.488 5.270 1.463 1.00 83.50 71 ARG A O 1
ATOM 573 N N . ILE A 1 72 ? -7.943 6.757 3.073 1.00 85.31 72 ILE A N 1
ATOM 574 C CA . ILE A 1 72 ? -8.052 5.743 4.128 1.00 85.31 72 ILE A CA 1
ATOM 575 C C . ILE A 1 72 ? -9.379 4.985 4.011 1.00 85.31 72 ILE A C 1
ATOM 577 O O . ILE A 1 72 ? -10.423 5.588 3.768 1.00 85.31 72 ILE A O 1
ATOM 581 N N . THR A 1 73 ? -9.369 3.662 4.178 1.00 85.31 73 THR A N 1
ATOM 582 C CA . THR A 1 73 ? -10.596 2.850 4.182 1.00 85.31 73 THR A CA 1
ATOM 583 C C . THR A 1 73 ? -11.267 2.868 5.552 1.00 85.31 73 THR A C 1
ATOM 585 O O . THR A 1 73 ? -10.697 3.336 6.536 1.00 85.31 73 THR A O 1
ATOM 588 N N . ARG A 1 74 ? -12.479 2.305 5.652 1.00 85.62 74 ARG A N 1
ATOM 589 C CA . ARG A 1 74 ? -13.142 2.109 6.951 1.00 85.62 74 ARG A CA 1
ATOM 590 C C . ARG A 1 74 ? -12.270 1.294 7.914 1.00 85.62 74 ARG A C 1
ATOM 592 O O . ARG A 1 74 ? -12.118 1.701 9.057 1.00 85.62 74 ARG A O 1
ATOM 599 N N . ALA A 1 75 ? -11.670 0.197 7.448 1.00 87.00 75 ALA A N 1
ATOM 600 C CA . ALA A 1 75 ? -10.759 -0.609 8.264 1.00 87.00 75 ALA A CA 1
ATOM 601 C C . ALA A 1 75 ? -9.538 0.206 8.721 1.00 87.00 75 ALA A C 1
ATOM 603 O O . ALA A 1 75 ? -9.186 0.177 9.896 1.00 87.00 75 ALA A O 1
ATOM 604 N N . GLY A 1 76 ? -8.943 0.997 7.819 1.00 88.31 76 GLY A N 1
ATOM 605 C CA . GLY A 1 76 ? -7.842 1.897 8.169 1.00 88.31 76 GLY A CA 1
ATOM 606 C C . GLY A 1 76 ? -8.227 2.931 9.231 1.00 88.31 76 GL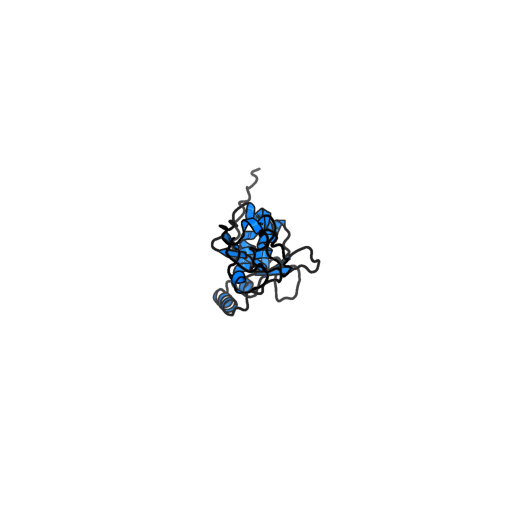Y A C 1
ATOM 607 O O . GLY A 1 76 ? -7.464 3.137 10.172 1.00 88.31 76 GLY A O 1
ATOM 608 N N . LYS A 1 77 ? -9.416 3.545 9.123 1.00 87.56 77 LYS A N 1
ATOM 609 C CA . LYS A 1 77 ? -9.932 4.495 10.126 1.00 87.56 77 LYS A CA 1
ATOM 610 C C . LYS A 1 77 ? -10.103 3.828 11.489 1.00 87.56 77 LYS A C 1
ATOM 612 O O . LYS A 1 77 ? -9.614 4.357 12.478 1.00 87.56 77 LYS A O 1
ATOM 617 N N . LEU A 1 78 ? -10.748 2.663 11.531 1.00 88.19 78 LEU A N 1
ATOM 618 C CA . LEU A 1 78 ? -10.954 1.902 12.767 1.00 88.19 78 LEU A CA 1
ATOM 619 C C . LEU A 1 78 ? -9.615 1.570 13.445 1.00 88.19 78 LEU A C 1
ATOM 621 O O . LEU A 1 78 ? -9.449 1.843 14.631 1.00 88.19 78 LEU A O 1
ATOM 625 N N . LEU A 1 79 ? -8.611 1.113 12.683 1.00 88.94 79 LEU A N 1
ATOM 626 C CA . LEU A 1 79 ? -7.261 0.905 13.220 1.00 88.94 79 LEU A CA 1
ATOM 627 C C . LEU A 1 79 ? -6.614 2.194 13.732 1.00 88.94 79 LEU A C 1
ATOM 629 O O . LEU A 1 79 ? -5.969 2.169 14.778 1.00 88.94 79 LEU A O 1
ATOM 633 N N . ALA A 1 80 ? -6.782 3.320 13.032 1.00 87.50 80 ALA A N 1
ATOM 634 C CA . ALA A 1 80 ? -6.238 4.607 13.467 1.00 87.50 80 ALA A CA 1
ATOM 635 C C . ALA A 1 80 ? -6.800 5.052 14.833 1.00 87.50 80 ALA A C 1
ATOM 637 O O . ALA A 1 80 ? -6.070 5.668 15.615 1.00 87.50 80 ALA A O 1
ATOM 638 N N . PHE A 1 81 ? -8.053 4.689 15.133 1.00 87.62 81 PHE A N 1
ATOM 639 C C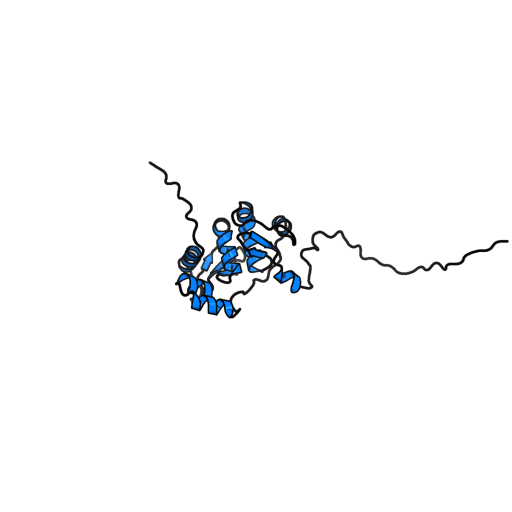A . PHE A 1 81 ? -8.721 4.932 16.417 1.00 87.62 81 PHE A CA 1
ATOM 640 C C . PHE A 1 81 ? -8.506 3.828 17.467 1.00 87.62 81 PHE A C 1
ATOM 642 O O . PHE A 1 81 ? -8.950 3.976 18.600 1.00 87.62 81 PHE A O 1
ATOM 649 N N . GLY A 1 82 ? -7.781 2.755 17.135 1.00 87.69 82 GLY A N 1
ATOM 650 C CA . GLY A 1 82 ? -7.501 1.648 18.056 1.00 87.69 82 GLY A CA 1
ATOM 651 C C . GLY A 1 82 ? -8.585 0.565 18.109 1.00 87.69 82 GLY A C 1
ATOM 652 O O . GLY A 1 82 ? -8.491 -0.345 18.929 1.00 87.69 82 GLY A O 1
ATOM 653 N N . GLU A 1 83 ? -9.582 0.606 17.224 1.00 91.12 83 GLU A N 1
ATOM 654 C CA . GLU A 1 83 ? -10.637 -0.409 17.121 1.00 91.12 83 GLU A CA 1
ATOM 655 C C . GLU A 1 83 ? -10.169 -1.624 16.295 1.00 91.12 83 GLU A C 1
ATOM 657 O O . GLU A 1 83 ? -10.588 -1.830 15.153 1.00 91.12 83 GLU A O 1
ATOM 662 N N . ILE A 1 84 ? -9.266 -2.431 16.865 1.00 89.56 84 ILE A N 1
ATOM 663 C CA . ILE A 1 84 ? -8.602 -3.551 16.168 1.00 89.56 84 ILE A CA 1
ATOM 664 C C . ILE A 1 84 ? -9.603 -4.618 15.706 1.00 89.56 84 ILE A C 1
ATOM 666 O O . ILE A 1 84 ? -9.617 -4.967 14.527 1.00 89.56 84 ILE A O 1
ATOM 670 N N . GLU A 1 85 ? -10.472 -5.089 16.601 1.00 91.31 85 GLU A N 1
ATOM 671 C CA . GLU A 1 85 ? -11.447 -6.150 16.299 1.00 91.31 85 GLU A CA 1
ATOM 672 C C . GLU A 1 85 ? -12.467 -5.712 15.239 1.00 91.31 85 GLU A C 1
ATOM 674 O O . GLU A 1 85 ? -12.776 -6.447 14.301 1.00 91.31 85 GLU A O 1
ATOM 679 N N . ALA A 1 86 ? -12.949 -4.469 15.332 1.00 88.19 86 ALA A N 1
ATOM 680 C CA . ALA A 1 86 ? -13.869 -3.918 14.344 1.00 88.19 86 ALA A CA 1
ATOM 681 C C . ALA A 1 86 ? -13.193 -3.762 12.974 1.00 88.19 86 ALA A C 1
ATOM 683 O O . ALA A 1 86 ? -13.815 -4.013 11.939 1.00 88.19 86 ALA A O 1
ATOM 684 N N . ALA A 1 87 ? -11.917 -3.367 12.948 1.00 87.19 87 ALA A N 1
ATOM 685 C CA . ALA A 1 87 ? -11.154 -3.293 11.713 1.00 87.19 87 ALA A CA 1
ATOM 686 C C . ALA A 1 87 ? -10.930 -4.676 11.088 1.00 87.19 87 ALA A C 1
ATOM 688 O O . ALA A 1 87 ? -11.131 -4.821 9.881 1.00 87.19 87 ALA A O 1
ATOM 689 N N . ALA A 1 88 ? -10.568 -5.679 11.893 1.00 86.50 88 ALA A N 1
ATOM 690 C CA . ALA A 1 88 ? -10.394 -7.060 11.449 1.00 86.50 88 ALA A CA 1
ATOM 691 C C . ALA A 1 88 ? -11.686 -7.606 10.827 1.00 86.50 88 ALA A C 1
ATOM 693 O O . ALA A 1 88 ? -11.673 -8.035 9.677 1.00 86.50 88 ALA A O 1
ATOM 694 N N . ALA A 1 89 ? -12.829 -7.426 11.498 1.00 88.25 89 ALA A N 1
ATOM 695 C CA . ALA A 1 89 ? -14.133 -7.829 10.970 1.00 88.25 89 ALA A CA 1
ATOM 696 C C . ALA A 1 89 ? -14.461 -7.180 9.608 1.00 88.25 89 ALA A C 1
ATOM 698 O O . ALA A 1 89 ? -15.062 -7.804 8.728 1.00 88.25 89 ALA A O 1
ATOM 699 N N . VAL A 1 90 ? -14.058 -5.921 9.395 1.00 85.44 90 VAL A N 1
ATOM 700 C CA . VAL A 1 90 ? -14.223 -5.248 8.096 1.00 85.44 90 VAL A CA 1
ATOM 701 C C . VAL A 1 90 ? -13.308 -5.855 7.029 1.00 85.44 90 VAL A C 1
ATOM 703 O O . VAL A 1 90 ? -13.752 -6.019 5.890 1.00 85.44 90 VAL A O 1
ATOM 706 N N . LEU A 1 91 ? -12.064 -6.197 7.366 1.00 84.12 91 LEU A N 1
ATOM 707 C CA . LEU A 1 91 ? -11.120 -6.824 6.435 1.00 84.12 91 LEU A CA 1
ATOM 708 C C . LEU A 1 91 ? -11.553 -8.246 6.052 1.00 84.12 91 LEU A C 1
ATOM 710 O O . LEU A 1 91 ? -11.608 -8.555 4.860 1.00 84.12 91 LEU A O 1
ATOM 714 N N . ASP A 1 92 ? -11.961 -9.052 7.032 1.00 83.88 92 ASP A N 1
ATOM 715 C CA . ASP A 1 92 ? -12.400 -10.443 6.850 1.00 83.88 92 ASP A CA 1
ATOM 716 C C . ASP A 1 92 ? -13.656 -10.554 5.986 1.00 83.88 92 ASP A C 1
ATOM 718 O O . ASP A 1 92 ? -13.845 -11.528 5.259 1.00 83.88 92 ASP A O 1
ATOM 722 N N . SER A 1 93 ? -14.495 -9.513 5.978 1.00 78.25 93 SER A N 1
ATOM 723 C CA . SER A 1 93 ? -15.662 -9.448 5.094 1.00 78.25 93 SER A CA 1
ATOM 724 C C . SER A 1 93 ? -15.310 -9.416 3.596 1.00 78.25 93 SER A C 1
ATOM 726 O O . SER A 1 93 ? -16.212 -9.426 2.757 1.00 78.25 93 SER A O 1
ATOM 728 N N . GLY A 1 94 ? -14.022 -9.307 3.236 1.00 64.06 94 GLY A N 1
ATOM 729 C CA . GLY A 1 94 ? -13.529 -9.283 1.856 1.00 64.06 94 GLY A CA 1
ATOM 730 C C . GLY A 1 94 ? -13.868 -7.999 1.091 1.00 64.06 94 GLY A C 1
ATOM 731 O O . GLY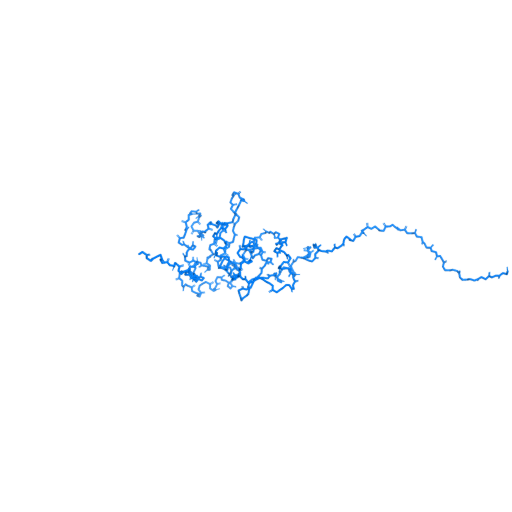 A 1 94 ? -13.420 -7.803 -0.036 1.00 64.06 94 GLY A O 1
ATOM 732 N N . ARG A 1 95 ? -14.614 -7.070 1.704 1.00 60.91 95 ARG A N 1
ATOM 733 C CA . ARG A 1 95 ? -15.058 -5.805 1.087 1.00 60.91 95 ARG A CA 1
ATOM 734 C C . ARG A 1 95 ? -13.947 -4.744 1.000 1.00 60.91 95 ARG A C 1
ATOM 736 O O . ARG A 1 95 ? -14.185 -3.639 0.509 1.00 60.91 95 ARG A O 1
ATOM 743 N N . GLY A 1 96 ? -12.746 -5.049 1.501 1.00 53.94 96 GLY A N 1
ATOM 744 C CA . GLY A 1 96 ? -11.642 -4.101 1.679 1.00 53.94 96 GLY A CA 1
ATOM 745 C C . GLY A 1 96 ? -10.836 -3.791 0.414 1.00 53.94 96 GLY A C 1
ATOM 746 O O . GLY A 1 96 ? -10.512 -2.622 0.181 1.00 53.94 96 GLY A O 1
ATOM 747 N N . ILE A 1 97 ? -10.568 -4.787 -0.436 1.00 61.28 97 ILE A N 1
ATOM 748 C CA . ILE A 1 97 ? -9.601 -4.662 -1.538 1.00 61.28 97 ILE A CA 1
ATOM 749 C C . ILE A 1 97 ? -10.333 -4.413 -2.861 1.00 61.28 97 ILE A C 1
ATOM 751 O O . ILE A 1 97 ? -10.642 -5.333 -3.613 1.00 61.28 97 ILE A O 1
ATOM 755 N N . THR A 1 98 ? -10.613 -3.145 -3.157 1.00 64.81 98 THR A N 1
ATOM 756 C CA . THR A 1 98 ? -11.020 -2.721 -4.504 1.00 64.81 98 THR A CA 1
ATOM 757 C C . THR A 1 98 ? -9.767 -2.313 -5.264 1.00 64.81 98 THR A C 1
ATOM 759 O O . THR A 1 98 ? -9.055 -1.414 -4.819 1.00 64.81 98 THR A O 1
ATOM 762 N N . ARG A 1 99 ? -9.485 -2.989 -6.380 1.00 73.44 99 ARG A N 1
ATOM 763 C CA . ARG A 1 99 ? -8.305 -2.716 -7.206 1.00 73.44 99 ARG A CA 1
ATOM 764 C C . ARG A 1 99 ? -8.611 -1.649 -8.244 1.00 73.44 99 ARG A C 1
ATOM 766 O O . ARG A 1 99 ? -9.719 -1.600 -8.777 1.00 73.44 99 ARG A O 1
ATOM 773 N N . LEU A 1 100 ? -7.619 -0.818 -8.537 1.00 76.56 100 LEU A N 1
ATOM 774 C CA . LEU A 1 100 ? -7.683 0.056 -9.700 1.00 76.56 100 LEU A CA 1
ATOM 775 C C . LEU A 1 100 ? -7.550 -0.778 -10.975 1.00 76.56 100 LEU A C 1
ATOM 777 O O . LEU A 1 100 ? -6.758 -1.718 -11.026 1.00 76.56 100 LEU A O 1
ATOM 781 N N . ALA A 1 101 ? -8.301 -0.411 -12.011 1.00 76.50 101 ALA A N 1
ATOM 782 C CA . ALA A 1 101 ? -7.988 -0.860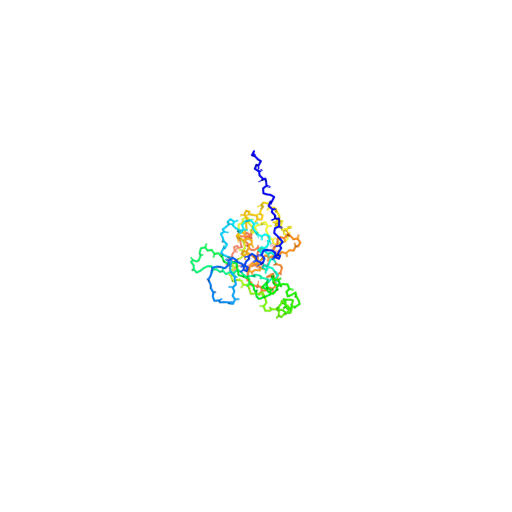 -13.359 1.00 76.50 101 ALA A CA 1
ATOM 783 C C . ALA A 1 101 ? -6.690 -0.176 -13.804 1.00 76.50 101 ALA A C 1
ATOM 785 O O . ALA A 1 101 ? -6.523 1.030 -13.606 1.00 76.50 101 ALA A O 1
ATOM 786 N N . GLY A 1 102 ? -5.773 -0.939 -14.383 1.00 73.25 102 GLY A N 1
ATOM 787 C CA . GLY A 1 102 ? -4.529 -0.391 -14.894 1.00 73.25 102 GLY A CA 1
ATOM 788 C C . GLY A 1 102 ? -3.587 -1.461 -15.411 1.00 73.25 102 GLY A C 1
ATOM 789 O O . GLY A 1 102 ? -3.686 -2.639 -15.050 1.00 73.25 102 GLY A O 1
ATOM 790 N N . ASP A 1 103 ? -2.670 -1.006 -16.249 1.00 77.75 103 ASP A N 1
ATOM 791 C CA . ASP A 1 103 ? -1.653 -1.833 -16.877 1.00 77.75 103 ASP A CA 1
ATOM 792 C C . ASP A 1 103 ? -0.548 -2.210 -15.877 1.00 77.75 103 ASP A C 1
ATOM 794 O O . ASP A 1 103 ? -0.370 -1.546 -14.841 1.00 77.75 103 ASP A O 1
ATOM 798 N N . PRO A 1 104 ? 0.171 -3.314 -16.130 1.00 76.69 104 PRO A N 1
ATOM 799 C CA . PRO A 1 104 ? 1.310 -3.695 -15.311 1.00 76.69 104 PRO A CA 1
ATOM 800 C C . PRO A 1 104 ? 2.450 -2.665 -15.385 1.00 76.69 104 PRO A C 1
ATOM 802 O O . PRO A 1 104 ? 2.531 -1.888 -16.334 1.00 76.69 104 PRO A O 1
ATOM 805 N N . PRO A 1 105 ? 3.359 -2.640 -14.391 1.00 79.19 105 PRO A N 1
ATOM 806 C CA . PRO A 1 105 ? 4.559 -1.816 -14.460 1.00 79.19 105 PRO A CA 1
ATOM 807 C C . PRO A 1 105 ? 5.434 -2.177 -15.668 1.00 79.19 105 PRO A C 1
ATOM 809 O O . PRO A 1 105 ? 5.757 -3.344 -15.874 1.00 79.19 105 PRO A O 1
ATOM 812 N N . GLU A 1 106 ? 5.879 -1.168 -16.415 1.00 78.19 106 GLU A N 1
ATOM 813 C CA . GLU A 1 106 ? 6.729 -1.333 -17.600 1.00 78.19 106 GLU A CA 1
ATOM 814 C C . GLU A 1 106 ? 8.168 -0.828 -17.372 1.00 78.19 106 GLU A C 1
ATOM 816 O O . GLU A 1 106 ? 8.537 -0.338 -16.296 1.00 78.19 106 GLU A O 1
ATOM 821 N N . GLY A 1 107 ? 9.006 -0.960 -18.404 1.00 82.00 107 GLY A N 1
ATOM 822 C CA . GLY A 1 107 ? 10.366 -0.428 -18.429 1.00 82.00 107 GLY A CA 1
ATOM 823 C C . GLY A 1 107 ? 11.273 -1.044 -17.362 1.00 82.00 107 GLY A C 1
ATOM 824 O O . GLY A 1 107 ? 11.207 -2.238 -17.075 1.00 82.00 107 GLY A O 1
ATOM 825 N N . ALA A 1 108 ? 12.138 -0.221 -16.761 1.00 80.00 108 ALA A N 1
ATOM 826 C CA . ALA A 1 108 ? 13.115 -0.684 -15.775 1.00 80.00 108 ALA A CA 1
ATOM 827 C C . ALA A 1 108 ? 12.460 -1.378 -14.566 1.00 80.00 108 ALA A C 1
ATOM 829 O O . ALA A 1 108 ? 12.957 -2.408 -14.115 1.00 80.00 108 ALA A O 1
ATOM 830 N N . LEU A 1 109 ? 11.329 -0.858 -14.070 1.00 82.81 109 LEU A N 1
ATOM 831 C CA . LEU A 1 109 ? 10.623 -1.479 -12.949 1.00 82.81 109 LEU A CA 1
ATOM 832 C C . LEU A 1 109 ? 9.992 -2.817 -13.355 1.00 82.81 109 LEU A C 1
ATOM 834 O O . LEU A 1 109 ? 10.093 -3.777 -12.593 1.00 82.81 109 LEU A O 1
ATOM 838 N N . GLY A 1 110 ? 9.392 -2.891 -14.548 1.00 79.12 110 GLY A N 1
ATOM 839 C CA . GLY A 1 110 ? 8.831 -4.131 -15.092 1.00 79.12 110 GLY A CA 1
ATOM 840 C C . GLY A 1 110 ? 9.876 -5.245 -15.183 1.00 79.12 110 GLY A C 1
ATOM 841 O O . GLY A 1 110 ? 9.638 -6.353 -14.712 1.00 79.12 110 GLY A O 1
ATOM 842 N N . THR A 1 111 ? 11.080 -4.932 -15.671 1.00 80.62 111 THR A N 1
ATOM 843 C CA . THR A 1 111 ? 12.202 -5.885 -15.714 1.00 80.62 111 THR A CA 1
ATOM 844 C C . THR A 1 111 ? 12.649 -6.320 -14.317 1.00 80.62 111 THR A C 1
ATOM 846 O O . THR A 1 111 ? 12.881 -7.505 -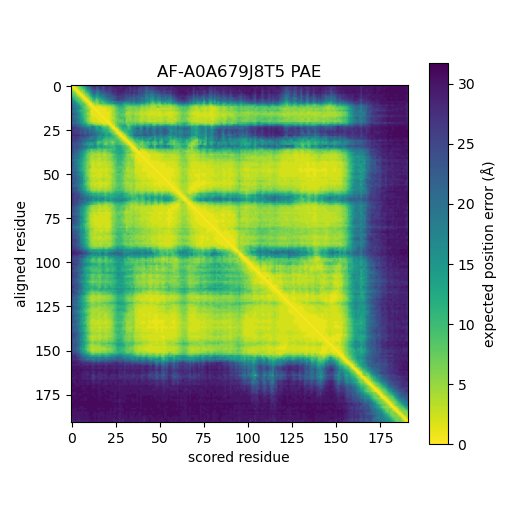14.081 1.00 80.62 111 THR A O 1
ATOM 849 N N . LEU A 1 112 ? 12.764 -5.380 -13.372 1.00 83.44 112 LEU A N 1
ATOM 850 C CA . LEU A 1 112 ? 13.211 -5.674 -12.005 1.00 83.44 112 LEU A CA 1
ATOM 851 C C . LEU A 1 112 ? 12.202 -6.501 -11.204 1.00 83.44 112 LEU A C 1
ATOM 853 O O . LEU A 1 112 ? 12.601 -7.230 -10.297 1.00 83.44 112 LEU A O 1
ATOM 857 N N . LEU A 1 113 ? 10.913 -6.365 -11.516 1.00 86.06 113 LEU A N 1
ATOM 858 C CA . LEU A 1 113 ? 9.819 -7.035 -10.820 1.00 86.06 113 LEU A CA 1
ATOM 859 C C . LEU A 1 113 ? 9.192 -8.164 -11.635 1.00 86.06 113 LEU A C 1
ATOM 861 O O . LEU A 1 113 ? 8.166 -8.689 -11.214 1.00 86.06 113 LEU A O 1
ATOM 865 N N . ALA A 1 114 ? 9.801 -8.572 -12.751 1.00 79.38 114 ALA A N 1
ATOM 866 C CA . ALA A 1 114 ? 9.310 -9.663 -13.585 1.00 79.38 114 ALA A CA 1
ATOM 867 C C . ALA A 1 114 ? 9.084 -10.957 -12.767 1.00 79.38 114 ALA A C 1
ATOM 869 O O . ALA A 1 114 ? 9.771 -11.173 -11.756 1.00 79.38 114 ALA A O 1
ATOM 870 N N . PRO A 1 115 ? 8.150 -11.840 -13.176 1.00 75.12 115 PRO A N 1
ATOM 871 C CA . PRO A 1 115 ? 7.924 -13.117 -12.511 1.00 75.12 115 PRO A CA 1
ATOM 872 C C . PRO A 1 115 ? 9.230 -13.901 -12.331 1.00 75.12 115 PRO A C 1
ATOM 874 O O . PRO A 1 115 ? 10.022 -14.040 -13.260 1.00 75.12 115 PRO A O 1
ATOM 877 N N . GLY A 1 116 ? 9.473 -14.390 -11.113 1.00 74.62 116 GLY A N 1
ATOM 878 C CA . GLY A 1 116 ? 10.714 -15.088 -10.749 1.00 74.62 116 GLY A CA 1
ATOM 879 C C . GLY A 1 116 ? 11.869 -14.180 -10.304 1.00 74.62 116 GLY A C 1
ATOM 880 O O . GLY A 1 116 ? 12.893 -14.690 -9.846 1.00 74.62 116 GLY A O 1
ATOM 881 N N . SER A 1 117 ? 11.717 -12.854 -10.373 1.00 82.62 117 SER A N 1
ATOM 882 C CA . SER A 1 117 ? 12.653 -11.917 -9.742 1.00 82.62 117 SER A CA 1
ATOM 883 C C . SER A 1 117 ? 12.658 -12.062 -8.213 1.00 82.62 117 SER A C 1
ATOM 885 O O . SER A 1 117 ? 11.700 -12.528 -7.597 1.00 82.62 117 SER A O 1
ATOM 887 N N . LYS A 1 118 ? 13.753 -11.623 -7.578 1.00 85.88 118 LYS A N 1
ATOM 888 C CA . LYS A 1 118 ? 13.878 -11.580 -6.108 1.00 85.88 118 LYS A CA 1
ATOM 889 C C . LYS A 1 118 ? 13.063 -10.449 -5.458 1.00 85.88 118 LYS A C 1
ATOM 891 O O . LYS A 1 118 ? 13.073 -10.333 -4.236 1.00 85.88 118 LYS A O 1
ATOM 896 N N . GLY A 1 119 ? 12.395 -9.616 -6.257 1.00 88.69 119 GLY A N 1
ATOM 897 C CA . GLY A 1 119 ? 11.725 -8.408 -5.793 1.00 88.69 119 GLY A CA 1
ATOM 898 C C . GLY A 1 119 ? 12.684 -7.270 -5.430 1.00 88.69 119 GLY A C 1
ATOM 899 O O . GLY A 1 119 ? 13.908 -7.383 -5.526 1.00 88.69 119 GLY A O 1
ATOM 900 N N . ILE A 1 120 ? 12.107 -6.147 -5.008 1.00 92.19 120 ILE A N 1
ATOM 901 C CA . ILE A 1 120 ? 12.824 -4.946 -4.575 1.00 92.19 120 ILE A CA 1
ATOM 902 C C . ILE A 1 120 ? 12.559 -4.715 -3.087 1.00 92.19 120 ILE A C 1
ATOM 904 O O . ILE A 1 120 ? 11.426 -4.785 -2.620 1.00 92.19 120 ILE A O 1
ATOM 908 N N . SER A 1 121 ? 13.605 -4.394 -2.328 1.00 91.69 121 SER A N 1
ATOM 909 C CA . SER A 1 121 ? 13.453 -3.967 -0.934 1.00 91.69 121 SER A CA 1
ATOM 910 C C . SER A 1 121 ? 12.821 -2.574 -0.858 1.00 91.69 121 SER A C 1
ATOM 912 O O . SER A 1 121 ? 13.369 -1.617 -1.412 1.00 91.69 121 SER A O 1
ATOM 914 N N . LEU A 1 122 ? 11.718 -2.440 -0.116 1.00 89.44 122 LEU A N 1
ATOM 915 C CA . LEU A 1 122 ? 11.027 -1.164 0.123 1.00 89.44 122 LEU A CA 1
ATOM 916 C C . LEU A 1 122 ? 11.836 -0.188 0.996 1.00 89.44 122 LEU A C 1
ATOM 918 O O . LEU A 1 122 ? 11.515 0.997 1.057 1.00 89.44 122 LEU A O 1
ATOM 922 N N . TYR A 1 123 ? 12.906 -0.661 1.640 1.00 86.69 123 TYR A N 1
ATOM 923 C CA . TYR A 1 123 ? 13.822 0.169 2.428 1.00 86.69 123 TYR A CA 1
ATOM 924 C C . TYR A 1 123 ? 14.928 0.819 1.582 1.00 86.69 123 TYR A C 1
ATOM 926 O O . TYR A 1 123 ? 15.620 1.722 2.056 1.00 86.69 123 TYR A O 1
ATOM 934 N N . GLY A 1 124 ? 15.123 0.340 0.349 1.00 85.38 124 GLY A N 1
ATOM 935 C CA . GLY A 1 124 ? 16.225 0.731 -0.523 1.00 85.38 124 GLY A CA 1
ATOM 936 C C . GLY A 1 124 ? 15.948 1.963 -1.386 1.00 85.38 124 GLY A C 1
ATOM 937 O O . GLY A 1 124 ? 14.819 2.425 -1.537 1.00 85.38 124 GLY A O 1
ATOM 938 N N . ILE A 1 125 ? 17.008 2.474 -2.018 1.00 87.12 125 ILE A N 1
ATOM 939 C CA . ILE A 1 125 ? 16.942 3.625 -2.935 1.00 87.12 125 ILE A CA 1
ATOM 940 C C . ILE A 1 125 ? 16.070 3.315 -4.160 1.00 87.12 125 ILE A C 1
ATOM 942 O O . ILE A 1 125 ? 15.301 4.175 -4.583 1.00 87.12 125 ILE A O 1
ATOM 946 N N . ALA A 1 126 ? 16.129 2.085 -4.681 1.00 87.00 126 ALA A N 1
ATOM 947 C CA . ALA A 1 126 ? 15.331 1.661 -5.833 1.00 87.00 126 ALA A CA 1
ATOM 948 C C . ALA A 1 126 ? 13.820 1.823 -5.591 1.00 87.00 126 ALA A C 1
ATOM 950 O O . ALA A 1 126 ? 13.102 2.296 -6.468 1.00 87.00 126 ALA A O 1
ATOM 951 N N . ALA A 1 127 ? 13.341 1.515 -4.379 1.00 88.00 127 ALA A N 1
ATOM 952 C CA . ALA A 1 127 ? 11.934 1.703 -4.034 1.00 88.00 127 ALA A CA 1
ATOM 953 C C . ALA A 1 127 ? 11.519 3.178 -4.055 1.00 88.00 127 ALA A C 1
ATOM 955 O O . ALA A 1 127 ? 10.411 3.499 -4.465 1.00 88.00 127 ALA A O 1
ATOM 956 N N . ARG A 1 128 ? 12.419 4.089 -3.668 1.00 87.88 128 ARG A N 1
ATOM 957 C CA . ARG A 1 128 ? 12.162 5.532 -3.753 1.00 87.88 128 ARG A CA 1
ATOM 958 C C . ARG A 1 128 ? 12.188 6.020 -5.196 1.00 87.88 128 ARG A C 1
ATOM 960 O O . ARG A 1 128 ? 11.341 6.809 -5.578 1.00 87.88 128 ARG A O 1
ATOM 967 N N . GLN A 1 129 ? 13.130 5.545 -6.008 1.00 89.38 129 GLN A N 1
ATOM 968 C CA . GLN A 1 129 ? 13.234 5.937 -7.419 1.00 89.38 129 GLN A CA 1
ATOM 969 C C . GLN A 1 129 ? 11.991 5.556 -8.228 1.00 89.38 129 GLN A C 1
ATOM 971 O O . GLN A 1 129 ? 11.587 6.313 -9.103 1.00 89.38 129 GLN A O 1
ATOM 976 N N . HIS A 1 130 ? 11.371 4.423 -7.897 1.00 89.12 130 HIS A N 1
ATOM 977 C CA . HIS A 1 130 ? 10.209 3.881 -8.602 1.00 89.12 130 HIS A CA 1
ATOM 978 C C . HIS A 1 130 ? 8.912 3.941 -7.781 1.00 89.12 130 HIS A C 1
ATOM 980 O O . HIS A 1 130 ? 7.983 3.173 -8.030 1.00 89.12 130 HIS A O 1
ATOM 986 N N . ALA A 1 131 ? 8.845 4.811 -6.767 1.00 88.69 131 ALA A N 1
ATOM 987 C CA . ALA A 1 131 ? 7.726 4.838 -5.827 1.00 88.69 131 ALA A CA 1
ATOM 988 C C . ALA A 1 131 ? 6.354 5.027 -6.505 1.00 88.69 131 ALA A C 1
ATOM 990 O O . ALA A 1 131 ? 5.451 4.246 -6.188 1.00 88.69 131 ALA A O 1
ATOM 991 N N . PRO A 1 132 ? 6.162 5.976 -7.448 1.00 86.31 132 PRO A N 1
ATOM 992 C CA . PRO A 1 132 ? 4.869 6.149 -8.108 1.00 86.31 132 PRO A CA 1
ATOM 993 C C . PRO A 1 132 ? 4.414 4.890 -8.855 1.00 86.31 132 PRO A C 1
ATOM 995 O O . PRO A 1 132 ? 3.267 4.465 -8.714 1.00 86.31 132 PRO A O 1
ATOM 998 N N . GLU A 1 133 ? 5.304 4.258 -9.619 1.00 87.38 133 GLU A N 1
ATOM 999 C CA . GLU A 1 133 ? 5.018 3.036 -10.374 1.00 87.38 133 GLU A CA 1
ATOM 1000 C C . GLU A 1 133 ? 4.739 1.845 -9.446 1.00 87.38 133 GLU A C 1
ATOM 1002 O O . GLU A 1 133 ? 3.807 1.078 -9.691 1.00 87.38 133 GLU A O 1
ATOM 1007 N N . MET A 1 134 ? 5.499 1.704 -8.356 1.00 90.31 134 MET A N 1
ATOM 1008 C CA . MET A 1 134 ? 5.291 0.654 -7.356 1.00 90.31 134 MET A CA 1
ATOM 1009 C C . MET A 1 134 ? 3.931 0.775 -6.672 1.00 90.31 134 MET A C 1
ATOM 1011 O O . MET A 1 134 ? 3.193 -0.205 -6.586 1.00 90.31 134 MET A O 1
ATOM 1015 N N . ILE A 1 135 ? 3.581 1.979 -6.214 1.00 89.94 135 ILE A N 1
ATOM 1016 C CA . ILE A 1 135 ? 2.305 2.262 -5.547 1.00 89.94 135 ILE A CA 1
ATOM 1017 C C . ILE A 1 135 ? 1.137 1.934 -6.482 1.00 89.94 135 ILE A C 1
ATOM 1019 O O . ILE A 1 135 ? 0.185 1.266 -6.070 1.00 89.94 135 ILE A O 1
ATOM 1023 N N . ARG A 1 136 ? 1.233 2.333 -7.758 1.00 86.81 136 ARG A N 1
ATOM 1024 C CA . ARG A 1 136 ? 0.251 1.957 -8.786 1.00 86.81 136 ARG A CA 1
ATOM 1025 C C . ARG A 1 136 ? 0.168 0.447 -8.962 1.00 86.81 136 ARG A C 1
ATOM 1027 O O . ARG A 1 136 ? -0.933 -0.090 -8.943 1.00 86.81 136 ARG A O 1
ATOM 1034 N N . GLY A 1 137 ? 1.308 -0.232 -9.088 1.00 88.75 137 GLY A N 1
ATOM 1035 C CA . GLY A 1 137 ? 1.367 -1.683 -9.257 1.00 88.75 137 GLY A CA 1
ATOM 1036 C C . GLY A 1 137 ? 0.727 -2.454 -8.099 1.00 88.75 137 GLY A C 1
ATOM 1037 O O . GLY A 1 137 ? 0.053 -3.455 -8.329 1.00 88.75 137 GLY A O 1
ATOM 1038 N N . VAL A 1 138 ? 0.870 -1.984 -6.855 1.00 90.62 138 VAL A N 1
ATOM 1039 C CA . VAL A 1 138 ? 0.172 -2.583 -5.701 1.00 90.62 138 VAL A CA 1
ATOM 1040 C C . VAL A 1 138 ? -1.327 -2.288 -5.754 1.00 90.62 138 VAL A C 1
ATOM 1042 O O . VAL A 1 138 ? -2.138 -3.184 -5.531 1.00 90.62 138 VAL A O 1
ATOM 1045 N N . ALA A 1 139 ? -1.721 -1.059 -6.093 1.00 87.88 139 ALA A N 1
ATOM 1046 C CA . ALA A 1 139 ? -3.130 -0.664 -6.157 1.00 87.88 139 ALA A CA 1
ATOM 1047 C C . ALA A 1 139 ? -3.928 -1.391 -7.259 1.00 87.88 139 ALA A C 1
ATOM 1049 O O . ALA A 1 139 ? -5.120 -1.657 -7.089 1.00 87.88 139 ALA A O 1
ATOM 1050 N N . THR A 1 140 ? -3.286 -1.732 -8.376 1.00 85.38 140 THR A N 1
ATOM 1051 C CA . THR A 1 140 ? -3.846 -2.580 -9.447 1.00 85.38 140 THR A CA 1
ATOM 1052 C C . THR A 1 140 ? -3.710 -4.074 -9.132 1.00 85.38 140 THR A C 1
ATOM 1054 O O . THR A 1 140 ? -4.368 -4.922 -9.735 1.00 85.38 140 THR A O 1
ATOM 1057 N N . GLY A 1 141 ? -2.892 -4.413 -8.132 1.00 86.50 141 GLY A N 1
ATOM 1058 C CA . GLY A 1 141 ? -2.636 -5.769 -7.661 1.00 86.50 141 GLY A CA 1
ATOM 1059 C C . GLY A 1 141 ? -1.719 -6.596 -8.563 1.00 86.50 141 GLY A C 1
ATOM 1060 O O . GLY A 1 141 ? -1.667 -7.818 -8.396 1.00 86.50 141 GLY A O 1
ATOM 1061 N N . HIS A 1 142 ? -1.014 -5.921 -9.477 1.00 87.44 142 HIS A N 1
ATOM 1062 C CA . HIS A 1 142 ? 0.116 -6.397 -10.285 1.00 87.44 142 HIS A CA 1
ATOM 1063 C C . HIS A 1 142 ? 1.356 -6.674 -9.442 1.00 87.44 142 HIS A C 1
ATOM 1065 O O . HIS A 1 142 ? 2.123 -7.585 -9.741 1.00 87.44 142 HIS A O 1
ATOM 1071 N N . LEU A 1 143 ? 1.517 -5.935 -8.349 1.00 90.62 143 LEU A N 1
ATOM 1072 C CA . LEU A 1 143 ? 2.573 -6.127 -7.368 1.00 90.62 143 LEU A CA 1
ATOM 1073 C C . LEU A 1 143 ? 1.985 -6.560 -6.027 1.00 90.62 143 LEU A C 1
ATOM 1075 O O . LEU A 1 143 ? 0.845 -6.239 -5.692 1.00 90.62 143 LEU A O 1
ATOM 1079 N N . SER A 1 144 ? 2.783 -7.297 -5.264 1.00 90.69 144 SER A N 1
ATOM 1080 C CA . SER A 1 144 ? 2.473 -7.731 -3.908 1.00 90.69 144 SER A CA 1
ATOM 1081 C C . SER A 1 144 ? 3.616 -7.384 -2.966 1.00 90.69 144 SER A C 1
ATOM 1083 O O . SER A 1 144 ? 4.780 -7.378 -3.373 1.00 90.69 144 SER A O 1
ATOM 1085 N N . VAL A 1 145 ? 3.274 -7.087 -1.715 1.00 91.31 145 VAL A N 1
ATOM 1086 C CA . VAL A 1 145 ? 4.241 -6.756 -0.663 1.00 91.31 145 VAL A CA 1
ATOM 1087 C C . VAL A 1 145 ? 4.247 -7.852 0.394 1.00 91.31 145 VAL A C 1
ATOM 1089 O O . VAL A 1 145 ? 3.197 -8.178 0.946 1.00 91.31 145 VAL A O 1
ATOM 1092 N N . ALA A 1 146 ? 5.429 -8.379 0.702 1.00 86.94 146 ALA A N 1
ATOM 1093 C CA . ALA A 1 146 ? 5.656 -9.324 1.789 1.00 86.94 146 ALA A CA 1
ATOM 1094 C C . ALA A 1 146 ? 7.019 -9.044 2.428 1.00 86.94 146 ALA A C 1
ATOM 1096 O O . ALA A 1 146 ? 8.000 -8.839 1.719 1.00 86.94 146 ALA A O 1
ATOM 1097 N N . ASP A 1 147 ? 7.071 -8.995 3.759 1.00 86.69 147 ASP A N 1
ATOM 1098 C CA . ASP A 1 147 ? 8.315 -8.851 4.532 1.00 86.69 147 ASP A CA 1
ATOM 1099 C C . ASP A 1 147 ? 9.213 -7.677 4.087 1.00 86.69 147 ASP A C 1
ATOM 1101 O O . ASP A 1 147 ? 10.439 -7.767 4.036 1.00 86.69 147 ASP A O 1
ATOM 1105 N N . GLY A 1 148 ? 8.589 -6.548 3.727 1.00 86.81 148 GLY A N 1
ATOM 1106 C CA . GLY A 1 148 ? 9.292 -5.347 3.260 1.00 86.81 148 GLY A CA 1
ATOM 1107 C C . GLY A 1 148 ? 9.888 -5.466 1.851 1.00 86.81 148 GLY A C 1
ATOM 1108 O O . GLY A 1 148 ? 10.635 -4.583 1.423 1.00 86.81 148 GLY A O 1
ATOM 1109 N N . VAL A 1 149 ? 9.553 -6.525 1.117 1.00 91.25 149 VAL A N 1
ATOM 1110 C CA . VAL A 1 149 ? 9.917 -6.744 -0.283 1.00 91.25 149 VAL A CA 1
ATOM 1111 C C . VAL A 1 149 ? 8.671 -6.626 -1.152 1.00 91.25 149 VAL A C 1
ATOM 1113 O O . VAL A 1 149 ? 7.609 -7.159 -0.829 1.00 91.25 149 VAL A O 1
ATOM 1116 N N . ILE A 1 150 ? 8.801 -5.919 -2.271 1.00 92.38 150 ILE A N 1
ATOM 1117 C CA . ILE A 1 150 ? 7.777 -5.841 -3.311 1.00 92.38 150 ILE A CA 1
ATOM 1118 C C . ILE A 1 150 ? 8.176 -6.706 -4.506 1.00 92.38 150 ILE A C 1
ATOM 1120 O O . ILE A 1 150 ? 9.329 -6.694 -4.931 1.00 92.38 150 ILE A O 1
ATOM 1124 N N . GLN A 1 151 ? 7.226 -7.463 -5.043 1.00 92.06 151 GLN A N 1
ATOM 1125 C CA . GLN A 1 151 ? 7.435 -8.432 -6.124 1.00 92.06 151 GLN A CA 1
ATOM 1126 C C . GLN A 1 151 ? 6.188 -8.543 -7.008 1.00 92.06 151 GLN A C 1
ATOM 1128 O O . GLN A 1 151 ? 5.106 -8.124 -6.589 1.00 92.06 151 GLN A O 1
ATOM 1133 N N . ALA A 1 152 ? 6.311 -9.132 -8.202 1.00 87.88 152 ALA A N 1
ATOM 1134 C CA . ALA A 1 152 ? 5.146 -9.469 -9.020 1.00 87.88 152 ALA A CA 1
ATOM 1135 C C . ALA A 1 152 ? 4.138 -10.318 -8.233 1.00 87.88 152 ALA A C 1
ATOM 1137 O O . ALA A 1 152 ? 4.482 -11.240 -7.489 1.00 87.88 152 ALA A O 1
ATOM 1138 N N . SER A 1 153 ? 2.866 -9.973 -8.388 1.00 83.69 153 SER A N 1
ATOM 1139 C CA . SER A 1 153 ? 1.758 -10.636 -7.720 1.00 83.69 153 SER A CA 1
ATOM 1140 C C . SER A 1 153 ? 1.370 -11.914 -8.455 1.00 83.69 153 SER A C 1
ATOM 1142 O O . SER A 1 153 ? 0.937 -11.880 -9.604 1.00 83.69 153 SER A O 1
ATOM 1144 N N . ARG A 1 154 ? 1.403 -13.049 -7.749 1.00 71.62 154 ARG A N 1
ATOM 1145 C CA . ARG A 1 154 ? 0.921 -14.344 -8.272 1.00 71.62 154 ARG A CA 1
ATOM 1146 C C . ARG A 1 154 ? -0.602 -14.407 -8.447 1.00 71.62 154 ARG A C 1
ATOM 1148 O O . ARG A 1 154 ? -1.125 -15.347 -9.036 1.00 71.62 154 ARG A O 1
ATOM 1155 N N . LEU A 1 155 ? -1.339 -13.429 -7.909 1.00 60.31 155 LEU A N 1
ATOM 1156 C CA . LEU A 1 155 ? -2.806 -13.409 -7.950 1.00 60.31 155 LEU A CA 1
ATOM 1157 C C . LEU A 1 155 ? -3.358 -13.133 -9.354 1.00 60.31 155 LEU A C 1
ATOM 1159 O O . LEU A 1 155 ? -4.466 -13.567 -9.653 1.00 60.31 155 LEU A O 1
ATOM 1163 N N . LEU A 1 156 ? -2.603 -12.439 -10.210 1.00 57.88 156 LEU A N 1
ATOM 1164 C CA . LEU A 1 156 ? -3.027 -12.144 -11.583 1.00 57.88 156 LEU A CA 1
ATOM 1165 C C . LEU A 1 156 ? -2.585 -13.210 -12.594 1.00 57.88 156 LEU A C 1
ATOM 1167 O O . LEU A 1 156 ? -3.235 -13.360 -13.621 1.00 57.88 156 LEU A O 1
ATOM 1171 N N . GLU A 1 157 ? -1.597 -14.047 -12.260 1.00 51.06 157 GLU A N 1
ATOM 1172 C CA . GLU A 1 157 ? -1.184 -15.190 -13.095 1.00 51.06 157 GLU A CA 1
ATOM 1173 C C . GLU A 1 157 ? -2.305 -16.232 -13.289 1.00 51.06 157 GLU A C 1
ATOM 1175 O O . GLU A 1 157 ? -2.288 -16.987 -14.257 1.00 51.06 157 GLU A O 1
ATOM 1180 N N . ARG A 1 158 ? -3.302 -16.276 -12.391 1.00 41.50 158 ARG A N 1
ATOM 1181 C CA . ARG A 1 158 ? -4.450 -17.203 -12.470 1.00 41.50 158 ARG A CA 1
ATOM 1182 C C . ARG A 1 158 ? -5.734 -16.594 -13.044 1.00 41.50 158 ARG A C 1
ATOM 1184 O O . ARG A 1 158 ? -6.674 -17.343 -13.292 1.00 41.50 158 ARG A O 1
ATOM 1191 N N . GLY A 1 159 ? -5.809 -15.272 -13.214 1.00 38.69 159 GLY A N 1
ATOM 1192 C CA . GLY A 1 159 ? -7.073 -14.564 -13.470 1.00 38.69 159 GLY A CA 1
ATOM 1193 C C . GLY A 1 159 ? -7.261 -14.018 -14.885 1.00 38.69 159 GLY A C 1
ATOM 1194 O O . GLY A 1 159 ? -8.393 -13.768 -15.290 1.00 38.69 159 GLY A O 1
ATOM 1195 N N . THR A 1 160 ? -6.188 -13.839 -15.653 1.00 39.16 160 THR A N 1
ATOM 1196 C CA . THR A 1 160 ? -6.260 -13.243 -16.991 1.00 39.16 160 THR A CA 1
ATOM 1197 C C . THR A 1 160 ? -5.561 -14.138 -18.003 1.00 39.16 160 THR A C 1
ATOM 1199 O O . THR A 1 160 ? -4.345 -14.100 -18.151 1.00 39.16 160 THR A O 1
ATOM 1202 N N . GLY A 1 161 ? -6.345 -14.899 -18.772 1.00 37.50 161 GLY A N 1
ATOM 1203 C CA . GLY A 1 161 ? -5.930 -15.456 -20.067 1.00 37.50 161 GLY A CA 1
ATOM 1204 C C . GLY A 1 161 ? -5.746 -14.372 -21.142 1.00 37.50 161 GLY A C 1
ATOM 1205 O O . GLY A 1 161 ? -6.139 -14.563 -22.286 1.00 37.50 161 GLY A O 1
ATOM 1206 N N . LEU A 1 162 ? -5.202 -13.216 -20.760 1.00 36.84 162 LEU A N 1
ATOM 1207 C CA . LEU A 1 162 ? -4.903 -12.067 -21.605 1.00 36.84 162 LEU A CA 1
ATOM 1208 C C . LEU A 1 162 ? -3.489 -11.608 -21.246 1.00 36.84 162 LEU A C 1
ATOM 1210 O O . LEU A 1 162 ? -3.290 -11.049 -20.174 1.00 36.84 162 LEU A O 1
ATOM 1214 N N . GLY A 1 163 ? -2.539 -11.894 -22.142 1.00 38.69 163 GLY A N 1
ATOM 1215 C CA . GLY A 1 163 ? -1.204 -11.292 -22.195 1.00 38.69 163 GLY A CA 1
ATOM 1216 C C . GLY A 1 163 ? -0.380 -11.473 -20.928 1.00 38.69 163 GLY A C 1
ATOM 1217 O O . GLY A 1 163 ? -0.360 -10.608 -20.055 1.00 38.69 163 GLY A O 1
ATOM 1218 N N . GLY A 1 164 ? 0.321 -12.601 -20.834 1.00 34.91 164 GLY A N 1
ATOM 1219 C CA . GLY A 1 164 ? 1.245 -12.836 -19.736 1.00 34.91 164 GLY A CA 1
ATOM 1220 C C . GLY A 1 164 ? 2.316 -11.747 -19.686 1.00 34.91 164 GLY A C 1
ATOM 1221 O O . GLY A 1 164 ? 2.845 -11.324 -20.711 1.00 34.91 164 GLY A O 1
ATOM 1222 N N . TRP A 1 165 ? 2.719 -11.380 -18.471 1.00 45.84 165 TRP A N 1
ATOM 1223 C CA . TRP A 1 165 ? 3.931 -10.600 -18.186 1.00 45.84 165 TRP A CA 1
ATOM 1224 C C . TRP A 1 165 ? 5.210 -11.135 -18.876 1.00 45.84 165 TRP A C 1
ATOM 1226 O O . TRP A 1 165 ? 6.235 -10.462 -18.871 1.00 45.84 165 TRP A O 1
ATOM 1236 N N . GLY A 1 166 ? 5.170 -12.340 -19.456 1.00 39.78 166 GLY A N 1
ATOM 1237 C CA . GLY A 1 166 ? 6.249 -12.939 -20.240 1.00 39.78 166 GLY A CA 1
ATOM 1238 C C . GLY A 1 166 ? 6.274 -12.594 -21.737 1.00 39.78 166 GLY A C 1
ATOM 1239 O O . GLY A 1 166 ? 7.259 -12.933 -22.385 1.00 39.78 166 GLY A O 1
ATOM 1240 N N . ASP A 1 167 ? 5.263 -11.925 -22.307 1.00 40.88 167 ASP A N 1
ATOM 1241 C CA . ASP A 1 167 ? 5.209 -11.683 -23.765 1.00 40.88 167 ASP A CA 1
ATOM 1242 C C . ASP A 1 167 ? 5.977 -10.434 -24.239 1.00 40.88 167 ASP A C 1
ATOM 1244 O O . ASP A 1 167 ? 6.158 -10.241 -25.439 1.00 40.88 167 ASP A O 1
ATOM 1248 N N . VAL A 1 168 ? 6.524 -9.611 -23.336 1.00 43.47 168 VAL A N 1
ATOM 1249 C CA . VAL A 1 168 ? 7.275 -8.391 -23.719 1.00 43.47 168 VAL A CA 1
ATOM 1250 C C . VAL A 1 168 ? 8.740 -8.685 -24.117 1.00 43.47 168 VAL A C 1
ATOM 1252 O O . VAL A 1 168 ? 9.475 -7.790 -24.523 1.00 43.47 168 VAL A O 1
ATOM 1255 N N . GLY A 1 169 ? 9.181 -9.949 -24.075 1.00 38.44 169 GLY A N 1
ATOM 1256 C CA . GLY A 1 169 ? 10.542 -10.360 -24.467 1.00 38.44 169 GLY A CA 1
ATOM 1257 C C . GLY A 1 169 ? 10.623 -11.435 -25.557 1.00 38.44 169 GLY A C 1
ATOM 1258 O O . GLY A 1 169 ? 11.718 -11.899 -25.876 1.00 38.44 169 GLY A O 1
ATOM 1259 N N . GLY A 1 170 ? 9.491 -11.868 -26.114 1.00 32.19 170 GLY A N 1
ATOM 1260 C CA . GLY A 1 170 ? 9.437 -12.951 -27.092 1.00 32.19 170 GLY A CA 1
ATOM 1261 C C . GLY A 1 170 ? 9.634 -12.445 -28.516 1.00 32.19 170 GLY A C 1
ATOM 1262 O O . GLY A 1 170 ? 8.746 -11.814 -29.078 1.00 32.19 170 GLY A O 1
ATOM 1263 N N . LEU A 1 171 ? 10.792 -12.756 -29.100 1.00 37.59 171 LEU A N 1
ATOM 1264 C CA . LEU A 1 171 ? 11.072 -12.727 -30.538 1.00 37.59 171 LEU A CA 1
ATOM 1265 C C . LEU A 1 171 ? 9.815 -12.954 -31.390 1.00 37.59 171 LEU A C 1
ATOM 1267 O O . LEU A 1 171 ? 9.089 -13.929 -31.191 1.00 37.59 171 LEU A O 1
ATOM 1271 N N . ALA A 1 172 ? 9.620 -12.064 -32.366 1.00 35.72 172 ALA A N 1
ATOM 1272 C CA . ALA A 1 172 ? 8.631 -12.170 -33.425 1.00 35.72 172 ALA A CA 1
ATOM 1273 C C . ALA A 1 172 ? 8.396 -13.633 -33.836 1.00 35.72 172 ALA A C 1
ATOM 1275 O O . ALA A 1 172 ? 9.287 -14.292 -34.371 1.00 35.72 172 ALA A O 1
ATOM 1276 N N . ARG A 1 173 ? 7.183 -14.137 -33.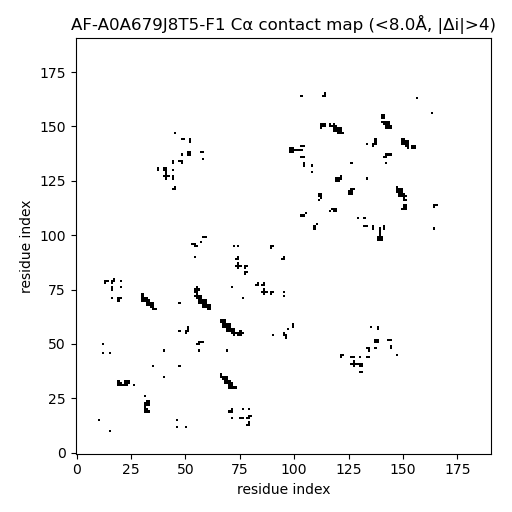604 1.00 38.53 173 ARG A N 1
ATOM 1277 C CA . ARG A 1 173 ? 6.670 -15.318 -34.299 1.00 38.53 173 ARG A CA 1
ATOM 1278 C C . ARG A 1 173 ? 6.232 -14.831 -35.683 1.00 38.53 173 ARG A C 1
ATOM 1280 O O . ARG A 1 173 ? 5.232 -14.117 -35.748 1.00 38.53 173 ARG A O 1
ATOM 1287 N N . PRO A 1 174 ? 6.929 -15.156 -36.787 1.00 35.97 174 PRO A N 1
ATOM 1288 C CA . PRO A 1 174 ? 6.400 -14.835 -38.097 1.00 35.97 174 PRO A CA 1
ATOM 1289 C C . PRO A 1 174 ? 5.214 -15.763 -38.365 1.00 35.97 174 PRO A C 1
ATOM 1291 O O . PRO A 1 174 ? 5.352 -16.973 -38.545 1.00 35.97 174 PRO A O 1
ATOM 1294 N N . SER A 1 175 ? 4.022 -15.181 -38.360 1.00 41.75 175 SER A N 1
ATOM 1295 C CA . SER A 1 175 ? 2.835 -15.743 -38.980 1.00 41.75 175 SER A CA 1
ATOM 1296 C C . SER A 1 175 ? 3.004 -15.686 -40.499 1.00 41.75 175 SER A C 1
ATOM 1298 O O . SER A 1 175 ? 2.939 -14.625 -41.109 1.00 41.75 175 SER A O 1
ATOM 1300 N N . SER A 1 176 ? 3.234 -16.832 -41.135 1.00 38.25 176 SER A N 1
ATOM 1301 C CA . SER A 1 176 ? 2.774 -17.091 -42.508 1.00 38.25 176 SER A CA 1
ATOM 1302 C C . SER A 1 176 ? 2.980 -18.559 -42.873 1.00 38.25 176 SER A C 1
ATOM 1304 O O . SER A 1 176 ? 4.075 -19.012 -43.189 1.00 38.25 176 SER A O 1
ATOM 1306 N N . LEU A 1 177 ? 1.880 -19.310 -42.872 1.00 44.38 177 LEU A N 1
ATOM 1307 C CA . LEU A 1 177 ? 1.698 -20.354 -43.877 1.00 44.38 177 LEU A CA 1
ATOM 1308 C C . LEU A 1 177 ? 1.524 -19.659 -45.237 1.00 44.38 177 LEU A C 1
ATOM 1310 O O . LEU A 1 177 ? 0.870 -18.616 -45.312 1.00 44.38 177 LEU A O 1
ATOM 1314 N N . PRO A 1 178 ? 2.015 -20.278 -46.316 1.00 40.12 178 PRO A N 1
ATOM 1315 C CA . PRO A 1 178 ? 1.042 -20.711 -47.303 1.00 40.12 178 PRO A CA 1
ATOM 1316 C C . PRO A 1 178 ? 1.202 -22.185 -47.674 1.00 40.12 178 PRO A C 1
ATOM 1318 O O . PRO A 1 178 ? 2.278 -22.778 -47.663 1.00 40.12 178 PRO A O 1
ATOM 1321 N N . SER A 1 179 ? 0.051 -22.763 -47.983 1.00 36.38 179 SER A N 1
ATOM 1322 C CA . SER A 1 179 ? -0.199 -24.154 -48.316 1.00 36.38 179 SER A CA 1
ATOM 1323 C C . SER A 1 179 ? 0.546 -24.674 -49.552 1.00 36.38 179 SER A C 1
ATOM 1325 O O . SER A 1 179 ? 0.765 -23.967 -50.531 1.00 36.38 179 SER A O 1
ATOM 1327 N N . SER A 1 180 ? 0.721 -26.000 -49.543 1.00 40.50 180 SER A N 1
ATOM 1328 C CA . SER A 1 180 ? 0.820 -26.922 -50.686 1.00 40.50 180 SER A CA 1
ATOM 1329 C C . SER A 1 180 ? 2.120 -26.958 -51.505 1.00 40.50 180 SER A C 1
ATOM 1331 O O . SER A 1 180 ? 2.324 -26.176 -52.424 1.00 40.50 180 SER A O 1
ATOM 1333 N N . ARG A 1 181 ? 2.908 -28.025 -51.305 1.00 39.19 181 ARG A N 1
ATOM 1334 C CA . ARG A 1 181 ? 3.196 -29.000 -52.374 1.00 39.19 181 ARG A CA 1
ATOM 1335 C C . ARG A 1 181 ? 3.763 -30.294 -51.788 1.00 39.19 181 ARG A C 1
ATOM 1337 O O . ARG A 1 181 ? 4.814 -30.309 -51.163 1.00 39.19 181 ARG A O 1
ATOM 1344 N N . SER A 1 182 ? 3.036 -31.381 -52.004 1.00 46.38 182 SER A N 1
ATOM 1345 C CA . SER A 1 182 ? 3.461 -32.756 -51.741 1.00 46.38 182 SER A CA 1
ATOM 1346 C C . SER A 1 182 ? 4.545 -33.177 -52.746 1.00 46.38 182 SER A C 1
ATOM 1348 O O . SER A 1 182 ? 4.343 -32.950 -53.943 1.00 46.38 182 SER A O 1
ATOM 1350 N N . PRO A 1 183 ? 5.634 -33.849 -52.332 1.00 43.34 183 PRO A N 1
ATOM 1351 C CA . PRO A 1 183 ? 6.340 -34.765 -53.206 1.00 43.34 183 PRO A CA 1
ATOM 1352 C C . PRO A 1 183 ? 6.078 -36.198 -52.739 1.00 43.34 183 PRO A C 1
ATOM 1354 O O . PRO A 1 183 ? 6.428 -36.604 -51.631 1.00 43.34 183 PRO A O 1
ATOM 1357 N N . ARG A 1 184 ? 5.431 -36.963 -53.621 1.00 43.34 184 ARG A N 1
ATOM 1358 C CA . ARG A 1 184 ? 5.328 -38.417 -53.527 1.00 43.34 184 ARG A CA 1
ATOM 1359 C C . ARG A 1 184 ? 6.719 -39.018 -53.352 1.00 43.34 184 ARG A C 1
ATOM 1361 O O . ARG A 1 184 ? 7.622 -38.774 -54.148 1.00 43.34 184 ARG A O 1
ATOM 1368 N N . HIS A 1 185 ? 6.825 -39.864 -52.343 1.00 41.28 185 HIS A N 1
ATOM 1369 C CA . HIS A 1 185 ? 7.872 -40.852 -52.183 1.00 41.28 185 HIS A CA 1
ATOM 1370 C C . HIS A 1 185 ? 7.757 -41.871 -53.332 1.00 41.28 185 HIS A C 1
ATOM 1372 O O . HIS A 1 185 ? 6.751 -42.572 -53.422 1.00 41.28 185 HIS A O 1
ATOM 1378 N N . VAL A 1 186 ? 8.753 -41.957 -54.219 1.00 44.59 186 VAL A N 1
ATOM 1379 C CA . VAL A 1 186 ? 8.944 -43.117 -55.107 1.00 44.59 186 VAL A CA 1
ATOM 1380 C C . VAL A 1 186 ? 10.430 -43.443 -55.140 1.00 44.59 186 VAL A C 1
ATOM 1382 O O . VAL A 1 186 ? 11.245 -42.688 -55.666 1.00 44.59 186 VAL A O 1
ATOM 1385 N N . SER A 1 187 ? 10.772 -44.583 -54.551 1.00 39.62 187 SER A N 1
ATOM 1386 C CA . SER A 1 187 ? 12.076 -45.218 -54.681 1.00 39.62 187 SER A CA 1
ATOM 1387 C C . SER A 1 187 ? 12.122 -46.078 -55.952 1.00 39.62 187 SER A C 1
ATOM 1389 O O . SER A 1 187 ? 11.199 -46.840 -56.206 1.00 39.62 187 SER A O 1
ATOM 1391 N N . ALA A 1 188 ? 13.250 -45.981 -56.666 1.00 44.34 188 ALA A N 1
ATOM 1392 C CA . ALA A 1 188 ? 13.914 -46.995 -57.501 1.00 44.34 188 ALA A CA 1
ATOM 1393 C C . ALA A 1 188 ? 13.184 -47.632 -58.711 1.00 44.34 188 ALA A C 1
ATOM 1395 O O . ALA A 1 188 ? 12.256 -48.415 -58.547 1.00 44.34 188 ALA A O 1
ATOM 1396 N N . ARG A 1 189 ? 13.775 -47.507 -59.915 1.00 38.06 189 ARG A N 1
ATOM 1397 C CA . ARG A 1 189 ? 14.628 -48.544 -60.558 1.00 38.06 189 ARG A CA 1
ATOM 1398 C C . ARG A 1 189 ? 15.073 -48.141 -61.981 1.00 38.06 189 ARG A C 1
ATOM 1400 O O . ARG A 1 189 ? 14.306 -47.553 -62.731 1.00 38.06 189 ARG A O 1
ATOM 1407 N N . LYS A 1 190 ? 16.324 -48.502 -62.307 1.00 39.28 190 LYS A N 1
ATOM 1408 C CA . LYS A 1 190 ? 16.949 -48.581 -63.649 1.00 39.28 190 LYS A CA 1
ATOM 1409 C C . LYS A 1 190 ? 16.236 -49.618 -64.545 1.00 39.28 190 LYS A C 1
ATOM 1411 O O . LYS A 1 190 ? 15.591 -50.518 -63.999 1.00 39.28 190 LYS A O 1
ATOM 1416 N N . PRO A 1 191 ? 16.357 -49.513 -65.878 1.00 52.47 191 PRO A N 1
ATOM 1417 C CA . PRO A 1 191 ? 17.499 -50.096 -66.607 1.00 52.47 191 PRO A CA 1
ATOM 1418 C C . PRO A 1 191 ? 18.400 -49.040 -67.248 1.00 52.47 191 PRO A C 1
ATOM 1420 O O . PRO A 1 191 ? 17.858 -48.100 -67.867 1.00 52.47 191 PRO A O 1
#

Radius of gyration: 24.6 Å; Cα contacts (8 Å, |Δi|>4): 246; chains: 1; bounding box: 42×77×85 Å

Secondary structure (DSSP, 8-state):
------------HHHHHHHHHHT---S-TT--EEE--HHHHHHHHHHHHHHHHTTSEEEEE-TTSS-EEEEE-HHHHHHHTT-HHHHHHHHHTSTT-PPPP-PPP-HHHHHHTSTT---EETTSHHHHHTHHHHHHHHHHTSEEEETTEEEE-TTTTTT--S--TTGGG----------------------

Nearest PDB structures (foldseek):
  1z9c-assembly2_C  TM=4.906E-01  e=1.026E+00  Bacillus subtilis
  5e1z-assembly1_B  TM=5.821E-01  e=1.996E+00  Dehalococcoides mccartyi BTF08
  5e1w-assembly1_A  TM=6.186E-01  e=3.442E+00  Dehalococcoides mccartyi CBDB1
  5i2c-assembly2_D  TM=4.547E-01  e=3.657E+00  Homo sapiens

Organism: NCBI:txid570505

Foldseek 3Di:
DDDPPPPPPPQDLLNVLLCQQVVADDDPPQKRKDFDDLQNLLVCLLSLLVCLLQLQWAWDQDPVNPGIMIIGHPLSVCVNVVVPVVSVVVSVVVPRQDADDDDAQDDPQLVCQPPPHPADACVDPVCSVCRRNQSNCSRNQQWHDDPRGIHGHPVVVPPDPPDDSPPVPDDDDDDDDDDDDDDDDDDDDDD